Protein AF-A0A7V9QCE6-F1 (afdb_monomer)

Nearest PDB structures (foldseek):
  7z4b-assembly1_DW  TM=4.190E-01  e=3.889E+00  Escherichia phage vB_EcoP_SU10

Sequence (186 aa):
MHALEVSAIASASQDHLLFLLPVGPLTVEVRPGGEKPVAARLDITDLTVLAATAFDNEMRLDWPSSFHAGAPVRLHPRRGLAMGNEADGFAFLGTVFIMEHFSPADRRRLVSHESIHVLQWDAFRHLATHPTERVVVRQIPGIRQASAYLDVGLLAPASVFLVGSAIPYRRQPWEREAYLLTGASH

Foldseek 3Di:
DQDQPQLWDWDDDPQWTWTWGAQFQKTWTATPPDPPRIAIAGAPQRVVVVVVQVPDPQKDWPVVLSRNLSATEIEHADQDDDVNDGDQWAADRRYIYHYPPDDPVVRSLSSQLRSLVSSVLVVCCVVPPQVVQLVVQCPDPPCVVVSSHYTHSPVSVVVCVVVVVVAPPVRDVSSVVSCVVSVNDD

Mean predicted aligned error: 7.43 Å

Structure (mmCIF, N/CA/C/O backbone):
data_AF-A0A7V9QCE6-F1
#
_entry.id   AF-A0A7V9QCE6-F1
#
loop_
_atom_site.group_PDB
_atom_site.id
_atom_site.type_symbol
_atom_site.label_atom_id
_atom_site.label_alt_id
_atom_site.label_comp_id
_atom_site.label_asym_id
_atom_site.label_entity_id
_atom_site.label_seq_id
_atom_site.pdbx_PDB_ins_code
_atom_site.Cartn_x
_atom_site.Cartn_y
_atom_site.Cartn_z
_atom_site.occupancy
_atom_site.B_iso_or_equiv
_atom_site.auth_seq_id
_atom_site.auth_comp_id
_atom_site.auth_asym_id
_atom_site.auth_atom_id
_atom_site.pdbx_PDB_model_num
ATOM 1 N N . MET A 1 1 ? 1.148 16.928 -17.908 1.00 27.75 1 MET A N 1
ATOM 2 C CA . MET A 1 1 ? 0.003 16.822 -16.981 1.00 27.75 1 MET A CA 1
ATOM 3 C C . MET A 1 1 ? 0.227 15.529 -16.214 1.00 27.75 1 MET A C 1
ATOM 5 O O . MET A 1 1 ? 0.102 14.472 -16.811 1.00 27.75 1 MET A O 1
ATOM 9 N N . HIS A 1 2 ? 0.756 15.599 -14.991 1.00 27.27 2 HIS A N 1
ATOM 10 C CA . HIS A 1 2 ? 1.097 14.404 -14.214 1.00 27.27 2 HIS A CA 1
ATOM 11 C C . HIS A 1 2 ? -0.147 14.001 -13.424 1.00 27.27 2 HIS A C 1
ATOM 13 O O . HIS A 1 2 ? -0.524 14.704 -12.490 1.00 27.27 2 HIS A O 1
ATOM 19 N N . ALA A 1 3 ? -0.825 12.934 -13.848 1.00 31.22 3 ALA A N 1
ATOM 20 C CA . ALA A 1 3 ? -1.836 12.305 -13.016 1.00 31.22 3 ALA A CA 1
ATOM 21 C C . ALA A 1 3 ? -1.105 11.674 -11.823 1.00 31.22 3 ALA A C 1
ATOM 23 O O . ALA A 1 3 ? -0.206 10.853 -12.005 1.00 31.22 3 ALA A O 1
ATOM 24 N N . LEU A 1 4 ? -1.432 12.123 -10.612 1.00 37.34 4 LEU A N 1
ATOM 25 C CA . LEU A 1 4 ? -1.199 11.317 -9.422 1.00 37.34 4 LEU A CA 1
ATOM 26 C C . LEU A 1 4 ? -2.124 10.108 -9.563 1.00 37.34 4 LEU A C 1
ATOM 28 O O . LEU A 1 4 ? -3.345 10.276 -9.541 1.00 37.34 4 LEU A O 1
ATOM 32 N N . GLU A 1 5 ? -1.560 8.919 -9.759 1.00 44.22 5 GLU A N 1
ATOM 33 C CA . GLU A 1 5 ? -2.322 7.672 -9.701 1.00 44.22 5 GLU A CA 1
ATOM 34 C C . GLU A 1 5 ? -2.607 7.403 -8.224 1.00 44.22 5 GLU A C 1
ATOM 36 O O . GLU A 1 5 ? -1.896 6.694 -7.521 1.00 44.22 5 GLU A O 1
ATOM 41 N N . VAL A 1 6 ? -3.625 8.090 -7.709 1.00 48.56 6 VAL A N 1
ATOM 42 C CA . VAL A 1 6 ? -4.145 7.809 -6.381 1.00 48.56 6 VAL A CA 1
ATOM 43 C C . VAL A 1 6 ? -4.956 6.529 -6.495 1.00 48.56 6 VAL A C 1
ATOM 45 O O . VAL A 1 6 ? -6.091 6.522 -6.970 1.00 48.56 6 VAL A O 1
ATOM 48 N N . SER A 1 7 ? -4.328 5.446 -6.070 1.00 53.22 7 SER A N 1
ATOM 49 C CA . SER A 1 7 ? -4.943 4.167 -5.761 1.00 53.22 7 SER A CA 1
ATOM 50 C C . SER A 1 7 ? -6.156 4.373 -4.852 1.00 53.22 7 SER A C 1
ATOM 52 O O . SER A 1 7 ? -6.004 4.747 -3.695 1.00 53.22 7 SER A O 1
ATOM 54 N N . ALA A 1 8 ? -7.365 4.189 -5.383 1.00 54.09 8 ALA A N 1
ATOM 55 C CA . ALA A 1 8 ? -8.608 4.342 -4.636 1.00 54.09 8 ALA A CA 1
ATOM 56 C C . ALA A 1 8 ? -9.398 3.035 -4.675 1.00 54.09 8 ALA A C 1
ATOM 58 O O . ALA A 1 8 ? -9.878 2.624 -5.731 1.00 54.09 8 ALA A O 1
ATOM 59 N N . ILE A 1 9 ? -9.567 2.393 -3.519 1.00 61.22 9 ILE A N 1
ATOM 60 C CA . ILE A 1 9 ? -10.481 1.254 -3.385 1.00 61.22 9 ILE A CA 1
ATOM 61 C C . ILE A 1 9 ? -11.815 1.797 -2.888 1.00 61.22 9 ILE A C 1
ATOM 63 O O . ILE A 1 9 ? -11.877 2.396 -1.812 1.00 61.22 9 ILE A O 1
ATOM 67 N N . ALA A 1 10 ? -12.867 1.591 -3.679 1.00 56.94 10 ALA A N 1
ATOM 68 C CA . ALA A 1 10 ? -14.233 1.904 -3.291 1.00 56.94 10 ALA A CA 1
ATOM 69 C C . ALA A 1 10 ? -14.916 0.648 -2.739 1.00 56.94 10 ALA A C 1
ATOM 71 O O . ALA A 1 10 ? -15.051 -0.353 -3.441 1.00 56.94 10 ALA A O 1
ATOM 72 N N . SER A 1 11 ? -15.376 0.711 -1.491 1.00 57.97 11 SER A N 1
ATOM 73 C CA . SER A 1 11 ? -16.295 -0.280 -0.924 1.00 57.97 11 SER A CA 1
ATOM 74 C C . SER A 1 11 ? -17.603 0.414 -0.571 1.00 57.97 11 SER A C 1
ATOM 76 O O . SER A 1 11 ? -17.600 1.456 0.088 1.00 57.97 11 SER A O 1
ATOM 78 N N . ALA A 1 12 ? -18.716 -0.149 -1.036 1.00 55.56 12 ALA A N 1
ATOM 79 C CA . ALA A 1 12 ? -20.052 0.283 -0.660 1.00 55.56 12 ALA A CA 1
ATOM 80 C C . ALA A 1 12 ? -20.625 -0.737 0.328 1.00 55.56 12 ALA A C 1
ATOM 82 O O . ALA A 1 12 ? -20.888 -1.883 -0.040 1.00 55.56 12 ALA A O 1
ATOM 83 N N . SER A 1 13 ? -20.821 -0.326 1.582 1.00 53.56 13 SER A N 1
ATOM 84 C CA . SER A 1 13 ? -21.820 -0.979 2.433 1.00 53.56 13 SER A CA 1
ATOM 85 C C . SER A 1 13 ? -23.176 -0.305 2.203 1.00 53.56 13 SER A C 1
ATOM 87 O O . SER A 1 13 ? -23.250 0.717 1.521 1.00 53.56 13 SER A O 1
ATOM 89 N N . GLN A 1 14 ? -24.258 -0.858 2.758 1.00 47.81 14 GLN A N 1
ATOM 90 C CA . GLN A 1 14 ? -25.606 -0.296 2.590 1.00 47.81 14 GLN A CA 1
ATOM 91 C C . GLN A 1 14 ? -25.726 1.177 3.039 1.00 47.81 14 GLN A C 1
ATOM 93 O O . GLN A 1 14 ? -26.611 1.867 2.543 1.00 47.81 14 GLN A O 1
ATOM 98 N N . ASP A 1 15 ? -24.802 1.673 3.875 1.00 50.22 15 ASP A N 1
ATOM 99 C CA . ASP A 1 15 ? -24.927 2.986 4.521 1.00 50.22 15 ASP A CA 1
ATOM 100 C C . ASP A 1 15 ? -23.770 3.961 4.237 1.00 50.22 15 ASP A C 1
ATOM 102 O O . ASP A 1 15 ? -23.918 5.162 4.469 1.00 50.22 15 ASP A O 1
ATOM 106 N N . HIS A 1 16 ? -22.619 3.497 3.727 1.00 56.62 16 HIS A N 1
ATOM 107 C CA . HIS A 1 16 ? -21.455 4.363 3.514 1.00 56.62 16 HIS A CA 1
ATOM 108 C C . HIS A 1 16 ? -20.623 3.970 2.294 1.00 56.62 16 HIS A C 1
ATOM 110 O O . HIS A 1 16 ? -20.368 2.794 2.030 1.00 56.62 16 HIS A O 1
ATOM 116 N N . LEU A 1 17 ? -20.128 4.997 1.606 1.00 65.81 17 LEU A N 1
ATOM 117 C CA . LEU A 1 17 ? -19.081 4.876 0.605 1.00 65.81 17 LEU A CA 1
ATOM 118 C C . LEU A 1 17 ? -17.726 5.063 1.295 1.00 65.81 17 LEU A C 1
ATOM 120 O O . LEU A 1 17 ? -17.529 6.046 2.009 1.00 65.81 17 LEU A O 1
ATOM 124 N N . LEU A 1 18 ? -16.807 4.121 1.098 1.00 65.81 18 LEU A N 1
ATOM 125 C CA . LEU A 1 18 ? -15.455 4.180 1.640 1.00 65.81 18 LEU A CA 1
ATOM 126 C C . LEU A 1 18 ? -14.444 4.335 0.511 1.00 65.81 18 LEU A C 1
ATOM 128 O O . LEU A 1 18 ? -14.390 3.473 -0.361 1.00 65.81 18 LEU A O 1
ATOM 132 N N . PHE A 1 19 ? -13.628 5.388 0.568 1.00 73.19 19 PHE A N 1
ATOM 133 C CA . PHE A 1 19 ? -12.415 5.498 -0.243 1.00 73.19 19 PHE A CA 1
ATOM 134 C C . PHE A 1 19 ? -11.188 5.199 0.610 1.00 73.19 19 PHE A C 1
ATOM 136 O O . PHE A 1 19 ? -11.019 5.808 1.669 1.00 73.19 19 PHE A O 1
ATOM 143 N N . LEU A 1 20 ? -10.341 4.292 0.127 1.00 69.19 20 LEU A N 1
ATOM 144 C CA . LEU A 1 20 ? -9.027 4.010 0.701 1.00 69.19 20 LEU A CA 1
ATOM 145 C C . LEU A 1 20 ? -7.951 4.645 -0.161 1.00 69.19 20 LEU A C 1
ATOM 147 O O . LEU A 1 20 ? -7.885 4.338 -1.346 1.00 69.19 20 LEU A O 1
ATOM 151 N N . LEU A 1 21 ? -7.122 5.491 0.444 1.00 72.44 21 LEU A N 1
ATOM 152 C CA . LEU A 1 21 ? -5.951 6.081 -0.199 1.00 72.44 21 LEU A CA 1
ATOM 153 C C . LEU A 1 21 ? -4.711 5.568 0.542 1.00 72.44 21 LEU A C 1
ATOM 155 O O . LEU A 1 21 ? -4.362 6.135 1.587 1.00 72.44 21 LEU A O 1
ATOM 159 N N . PRO A 1 22 ? -4.095 4.466 0.083 1.00 65.44 22 PRO A N 1
ATOM 160 C CA . PRO A 1 22 ? -2.824 4.029 0.619 1.00 65.44 22 PRO A CA 1
ATOM 161 C C . PRO A 1 22 ? -1.728 4.991 0.155 1.00 65.44 22 PRO A C 1
ATOM 163 O O . PRO A 1 22 ? -1.657 5.385 -1.008 1.00 65.44 22 PRO A O 1
ATOM 166 N N . VAL A 1 23 ? -0.895 5.405 1.103 1.00 73.19 23 VAL A N 1
ATOM 167 C CA . VAL A 1 23 ? 0.316 6.194 0.884 1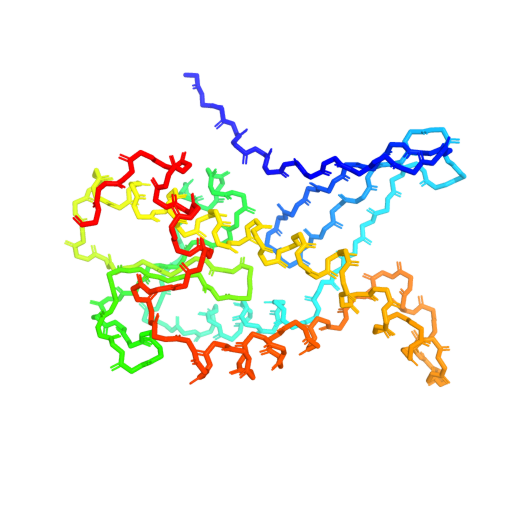.00 73.19 23 VAL A CA 1
ATOM 168 C C . VAL A 1 23 ? 1.424 5.497 1.666 1.00 73.19 23 VAL A C 1
ATOM 170 O O . VAL A 1 23 ? 1.775 5.885 2.785 1.00 73.19 23 VAL A O 1
ATOM 173 N N . GLY A 1 24 ? 1.912 4.387 1.109 1.00 79.25 24 GLY A N 1
ATOM 174 C CA . GLY A 1 24 ? 2.759 3.444 1.841 1.00 79.25 24 GLY A CA 1
ATOM 175 C C . GLY A 1 24 ? 2.052 2.913 3.096 1.00 79.25 24 GLY A C 1
ATOM 176 O O . GLY A 1 24 ? 0.926 2.440 2.986 1.00 79.25 24 GLY A O 1
ATOM 177 N N . PRO A 1 25 ? 2.645 3.026 4.302 1.00 86.19 25 PRO A N 1
ATOM 178 C CA . PRO A 1 25 ? 2.060 2.452 5.515 1.00 86.19 25 PRO A CA 1
ATOM 179 C C . PRO A 1 25 ? 0.824 3.209 6.024 1.00 86.19 25 PRO A C 1
ATOM 181 O O . PRO A 1 25 ? 0.197 2.779 6.990 1.00 86.19 25 PRO A O 1
ATOM 184 N N . LEU A 1 26 ? 0.491 4.367 5.448 1.00 88.19 26 LEU A N 1
ATOM 185 C CA . LEU A 1 26 ? -0.659 5.167 5.855 1.00 88.19 26 LEU A CA 1
ATOM 186 C C . LEU A 1 26 ? -1.850 4.871 4.945 1.00 88.19 26 LEU A C 1
ATOM 188 O O . LEU A 1 26 ? -1.776 5.088 3.743 1.00 88.19 26 LEU A O 1
ATOM 192 N N . THR A 1 27 ? -2.977 4.474 5.524 1.00 86.81 27 THR A N 1
ATOM 193 C CA . THR A 1 27 ? -4.265 4.417 4.827 1.00 86.81 27 THR A CA 1
ATOM 194 C C . THR A 1 27 ? -5.148 5.563 5.291 1.00 86.81 27 THR A C 1
ATOM 196 O O . THR A 1 27 ? -5.408 5.715 6.489 1.00 86.81 27 THR A O 1
ATOM 199 N N . VAL A 1 28 ? -5.648 6.353 4.345 1.00 86.50 28 VAL A N 1
ATOM 200 C CA . VAL A 1 28 ? -6.710 7.329 4.608 1.00 86.50 28 VAL A CA 1
ATOM 201 C C . VAL A 1 28 ? -8.047 6.729 4.197 1.00 86.50 28 VAL A C 1
ATOM 203 O O . VAL A 1 28 ? -8.240 6.354 3.046 1.00 86.50 28 VAL A O 1
ATOM 206 N N . GLU A 1 29 ? -8.964 6.653 5.154 1.00 85.50 29 GLU A N 1
ATOM 207 C CA . GLU A 1 29 ? -10.341 6.212 4.989 1.00 85.50 29 GLU A CA 1
ATOM 208 C C . GLU A 1 29 ? -11.257 7.442 4.918 1.00 85.50 29 GLU A C 1
ATOM 210 O O . GLU A 1 29 ? -11.391 8.182 5.897 1.00 85.50 29 GLU A O 1
ATOM 215 N N . VAL A 1 30 ? -11.918 7.656 3.781 1.00 84.50 30 VAL A N 1
ATOM 216 C CA . VAL A 1 30 ? -12.921 8.722 3.619 1.00 84.50 30 VAL A CA 1
ATOM 217 C C . VAL A 1 30 ? -14.313 8.106 3.601 1.00 84.50 30 VAL A C 1
ATOM 219 O O . VAL A 1 30 ? -14.594 7.250 2.767 1.00 84.50 30 VAL A O 1
ATOM 222 N N . ARG A 1 31 ? -15.179 8.552 4.518 1.00 84.25 31 ARG A N 1
ATOM 223 C CA . ARG A 1 31 ? -16.550 8.063 4.735 1.00 84.25 31 ARG A CA 1
ATOM 224 C C . ARG A 1 31 ? -17.545 9.229 4.681 1.00 84.25 31 ARG A C 1
ATOM 226 O O . ARG A 1 31 ? -17.919 9.762 5.731 1.00 84.25 31 ARG A O 1
ATOM 233 N N . PRO A 1 32 ? -17.963 9.678 3.486 1.00 78.62 32 PRO A N 1
ATOM 234 C CA . PRO A 1 32 ? -18.882 10.803 3.359 1.00 78.62 32 PRO A CA 1
ATOM 235 C C . PRO A 1 32 ? -20.174 10.561 4.159 1.00 78.62 32 PRO A C 1
ATOM 237 O O . PRO A 1 32 ? -20.787 9.503 4.046 1.00 78.62 32 PRO A O 1
ATOM 240 N N . GLY A 1 33 ? -20.570 11.530 4.990 1.00 79.38 33 GLY A N 1
ATOM 241 C CA . GLY A 1 33 ? -21.794 11.459 5.802 1.00 79.38 33 GLY A CA 1
ATOM 242 C C . GLY A 1 33 ? -21.701 10.654 7.108 1.00 79.38 33 GLY A C 1
ATOM 243 O O . GLY A 1 33 ? -22.691 10.582 7.829 1.00 79.38 33 GLY A O 1
ATOM 244 N N . GLY A 1 34 ? -20.546 10.068 7.444 1.00 76.00 34 GLY A N 1
ATOM 245 C CA . GLY A 1 34 ? -20.334 9.401 8.735 1.00 76.00 34 GLY A CA 1
ATOM 246 C C . GLY A 1 34 ? -19.950 10.366 9.868 1.00 76.00 34 GLY A C 1
ATOM 247 O O . GLY A 1 34 ? -19.446 11.458 9.619 1.00 76.00 34 GLY A O 1
ATOM 248 N N . GLU A 1 35 ? -20.100 9.934 11.128 1.00 79.69 35 GLU A N 1
ATOM 249 C CA . GLU A 1 35 ? -19.686 10.712 12.318 1.00 79.69 35 GLU A CA 1
ATOM 250 C C . GLU A 1 35 ? -18.193 11.087 12.306 1.00 79.69 35 GLU A C 1
ATOM 252 O O . GLU A 1 35 ? -17.788 12.122 12.834 1.00 79.69 35 GLU A O 1
ATOM 257 N N . LYS A 1 36 ? -17.363 10.235 11.692 1.00 80.62 36 LYS A N 1
ATOM 258 C CA . LYS A 1 36 ? -15.945 10.487 11.412 1.00 80.62 36 LYS A CA 1
ATOM 259 C C . LYS A 1 36 ? -15.732 10.416 9.901 1.00 80.62 36 LYS A C 1
ATOM 261 O O . LYS A 1 36 ? -15.489 9.324 9.386 1.00 80.62 36 LYS A O 1
ATOM 266 N N . PRO A 1 37 ? -15.850 11.549 9.188 1.00 83.62 37 PRO A N 1
ATOM 267 C CA . PRO A 1 37 ? -15.846 11.557 7.729 1.00 83.62 37 PRO A CA 1
ATOM 268 C C . PRO A 1 37 ? -14.473 11.247 7.131 1.00 83.62 37 PRO A C 1
ATOM 270 O O . PRO A 1 37 ? -14.387 10.813 5.987 1.00 83.62 37 PRO A O 1
ATOM 273 N N . VAL A 1 38 ? -13.404 11.451 7.902 1.00 87.25 38 VAL A N 1
ATOM 274 C CA . VAL A 1 38 ? -12.039 11.092 7.528 1.00 87.25 38 VAL A CA 1
ATOM 275 C C . VAL A 1 38 ? -11.371 10.429 8.724 1.00 87.25 38 VAL A C 1
ATOM 277 O O . VAL A 1 38 ? -11.418 10.951 9.841 1.00 87.25 38 VAL A O 1
ATOM 280 N N . ALA A 1 39 ? -10.743 9.284 8.491 1.00 87.81 39 ALA A N 1
ATOM 281 C CA . ALA A 1 39 ? -9.880 8.615 9.448 1.00 87.81 39 ALA A CA 1
ATOM 282 C C . ALA A 1 39 ? -8.567 8.244 8.762 1.00 87.81 39 ALA A C 1
ATOM 284 O O . ALA A 1 39 ? -8.546 7.917 7.582 1.00 87.81 39 ALA A O 1
ATOM 285 N N . ALA A 1 40 ? -7.468 8.290 9.505 1.00 89.94 40 ALA A N 1
ATOM 286 C CA . ALA A 1 40 ? -6.172 7.842 9.024 1.00 89.94 40 ALA A CA 1
ATOM 287 C C . ALA A 1 40 ? -5.668 6.730 9.938 1.00 89.94 40 ALA A C 1
ATOM 289 O O . ALA A 1 40 ? -5.837 6.802 11.162 1.00 89.94 40 ALA A O 1
ATOM 290 N N . ARG A 1 41 ? -5.092 5.692 9.338 1.00 91.81 41 ARG A N 1
ATOM 291 C CA . ARG A 1 41 ? -4.586 4.521 10.047 1.00 91.81 41 ARG A CA 1
ATOM 292 C C . ARG A 1 41 ? -3.210 4.150 9.528 1.00 91.81 41 ARG A C 1
ATOM 294 O O . ARG A 1 41 ? -2.961 4.225 8.331 1.00 91.81 41 ARG A O 1
ATOM 301 N N . LEU A 1 42 ? -2.331 3.783 10.447 1.00 92.69 42 LEU A N 1
ATOM 302 C CA . LEU A 1 42 ? -0.954 3.409 10.171 1.00 92.69 42 LEU A CA 1
ATOM 303 C C . LEU A 1 42 ? -0.806 1.896 10.322 1.00 92.69 42 LEU A C 1
ATOM 305 O O . LEU A 1 42 ? -1.068 1.367 11.404 1.00 92.69 42 LEU A O 1
ATOM 309 N N . ASP A 1 43 ? -0.386 1.217 9.260 1.00 93.50 43 ASP A N 1
ATOM 310 C CA . ASP A 1 43 ? -0.038 -0.201 9.291 1.00 93.50 43 ASP A CA 1
ATOM 311 C C . ASP A 1 43 ? 1.386 -0.35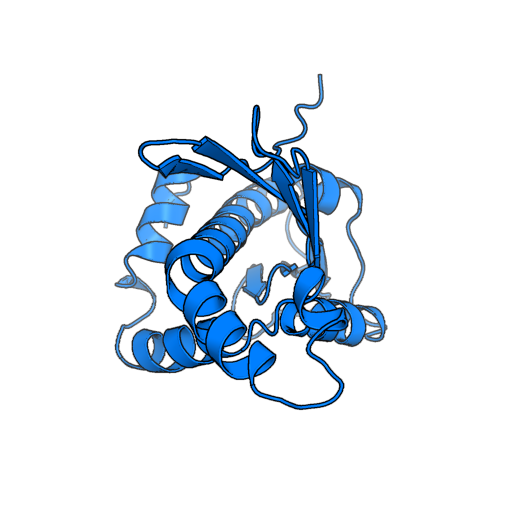9 9.841 1.00 93.50 43 ASP A C 1
ATOM 313 O O . ASP A 1 43 ? 2.373 0.107 9.264 1.00 93.50 43 ASP A O 1
ATOM 317 N N . ILE A 1 44 ? 1.487 -0.979 11.015 1.00 94.12 44 ILE A N 1
ATOM 318 C CA . ILE A 1 44 ? 2.749 -1.138 11.739 1.00 94.12 44 ILE A CA 1
ATOM 319 C C . ILE A 1 44 ? 3.697 -2.089 11.006 1.00 94.12 44 ILE A C 1
ATOM 321 O O . ILE A 1 44 ? 4.913 -1.885 11.050 1.00 94.12 44 ILE A O 1
ATOM 325 N N . THR A 1 45 ? 3.175 -3.106 10.323 1.00 92.88 45 THR A N 1
ATOM 326 C CA . THR A 1 45 ? 4.002 -4.062 9.581 1.00 92.88 45 THR A CA 1
ATOM 327 C C . THR A 1 45 ? 4.672 -3.378 8.392 1.00 92.88 45 THR A C 1
ATOM 329 O O . THR A 1 45 ? 5.889 -3.491 8.234 1.00 92.88 45 THR A O 1
ATOM 332 N N . ASP A 1 46 ? 3.925 -2.585 7.625 1.00 91.25 46 ASP A N 1
ATOM 333 C CA . ASP A 1 46 ? 4.489 -1.821 6.504 1.00 91.25 46 ASP A CA 1
ATOM 334 C C . ASP A 1 46 ? 5.455 -0.746 6.974 1.00 91.25 46 ASP A C 1
ATOM 336 O O . ASP A 1 46 ? 6.535 -0.591 6.406 1.00 91.25 46 ASP A O 1
ATOM 340 N N . LEU A 1 47 ? 5.107 -0.031 8.049 1.00 92.31 47 LEU A N 1
ATOM 341 C CA . LEU A 1 47 ? 6.001 0.961 8.633 1.00 92.31 47 LEU A CA 1
ATOM 342 C C . LEU A 1 47 ? 7.331 0.323 9.037 1.00 92.31 47 LEU A C 1
ATOM 344 O O . LEU A 1 47 ? 8.386 0.915 8.822 1.00 92.31 47 LEU A O 1
ATOM 348 N N . THR A 1 48 ? 7.284 -0.882 9.606 1.00 91.88 48 THR A N 1
ATOM 349 C CA . THR A 1 48 ? 8.481 -1.617 10.022 1.00 91.88 48 THR A CA 1
ATOM 350 C C . THR A 1 48 ? 9.350 -1.982 8.823 1.00 91.88 48 THR A C 1
ATOM 352 O O . THR A 1 48 ? 10.562 -1.782 8.880 1.00 91.88 48 THR A O 1
ATOM 355 N N . VAL A 1 49 ? 8.763 -2.456 7.720 1.00 88.38 49 VAL A N 1
ATOM 356 C CA . VAL A 1 49 ? 9.511 -2.753 6.485 1.00 88.38 49 VAL A CA 1
ATOM 357 C C . VAL A 1 49 ? 10.083 -1.493 5.854 1.00 88.38 49 VAL A C 1
ATOM 359 O O . VAL A 1 49 ? 11.261 -1.459 5.492 1.00 88.38 49 VAL A O 1
ATOM 362 N N . LEU A 1 50 ? 9.280 -0.437 5.749 1.00 89.00 50 LEU A N 1
ATOM 363 C CA . LEU A 1 50 ? 9.730 0.834 5.203 1.00 89.00 50 LEU A CA 1
ATOM 364 C C . LEU A 1 50 ? 10.887 1.401 6.032 1.00 89.00 50 LEU A C 1
ATOM 366 O O . LEU A 1 50 ? 11.898 1.814 5.472 1.00 89.00 50 LEU A O 1
ATOM 370 N N . ALA A 1 51 ? 10.776 1.371 7.361 1.00 90.56 51 ALA A N 1
ATOM 371 C CA . ALA A 1 51 ? 11.842 1.801 8.255 1.00 90.56 51 ALA A CA 1
ATOM 372 C C . ALA A 1 51 ? 13.093 0.929 8.091 1.00 90.56 51 ALA A C 1
ATOM 374 O O . ALA A 1 51 ? 14.178 1.465 7.890 1.00 90.56 51 ALA A O 1
ATOM 375 N N . ALA A 1 52 ? 12.954 -0.401 8.114 1.00 88.81 52 ALA A N 1
ATOM 376 C CA . ALA A 1 52 ? 14.077 -1.326 7.963 1.00 88.81 52 ALA A CA 1
ATOM 377 C C . ALA A 1 52 ? 14.838 -1.089 6.653 1.00 88.81 52 ALA A C 1
ATOM 379 O O . ALA A 1 52 ? 16.065 -1.026 6.647 1.00 88.81 52 ALA A O 1
ATOM 380 N N . THR A 1 53 ? 14.112 -0.886 5.555 1.00 86.69 53 THR A N 1
ATOM 381 C CA . THR A 1 53 ? 14.720 -0.629 4.247 1.00 86.69 53 THR A CA 1
ATOM 382 C C . THR A 1 53 ? 15.276 0.781 4.133 1.00 86.69 53 THR A C 1
ATOM 384 O O . THR A 1 53 ? 16.242 0.969 3.404 1.00 86.69 53 THR A O 1
ATOM 387 N N . ALA A 1 54 ? 14.739 1.770 4.852 1.00 86.75 54 ALA A N 1
ATOM 388 C CA . ALA A 1 54 ? 15.294 3.123 4.903 1.00 86.75 54 ALA A CA 1
ATOM 389 C C . ALA A 1 54 ? 16.673 3.182 5.583 1.00 86.75 54 ALA A C 1
ATOM 391 O O . ALA A 1 54 ? 17.460 4.071 5.263 1.00 86.75 54 ALA A O 1
ATOM 392 N N . PHE A 1 55 ? 16.974 2.241 6.485 1.00 87.69 55 PHE A N 1
ATOM 393 C CA . PHE A 1 55 ? 18.295 2.103 7.110 1.00 87.69 55 PHE A CA 1
ATOM 394 C C . PHE A 1 55 ? 19.294 1.286 6.275 1.00 87.69 55 PHE A C 1
ATOM 396 O O . PHE A 1 55 ? 20.468 1.211 6.638 1.00 87.69 55 PHE A O 1
ATOM 403 N N . ASP A 1 56 ? 18.861 0.692 5.162 1.00 85.06 56 ASP A N 1
ATOM 404 C CA . ASP A 1 56 ? 19.760 0.040 4.216 1.00 85.06 56 ASP A CA 1
ATOM 405 C C . ASP A 1 56 ? 20.439 1.091 3.322 1.00 85.06 56 ASP A C 1
ATOM 407 O O . ASP A 1 56 ? 19.791 1.758 2.509 1.00 85.06 56 ASP A O 1
ATOM 411 N N . ASN A 1 57 ? 21.759 1.229 3.480 1.00 82.12 57 ASN A N 1
ATOM 412 C CA . ASN A 1 57 ? 22.581 2.195 2.748 1.00 82.12 57 ASN A CA 1
ATOM 413 C C . ASN A 1 57 ? 22.736 1.859 1.257 1.00 82.12 57 ASN A C 1
ATOM 415 O O . ASN A 1 57 ? 23.129 2.730 0.481 1.00 82.12 57 ASN A O 1
ATOM 419 N N . GLU A 1 58 ? 22.467 0.616 0.850 1.00 85.50 58 GLU A N 1
ATOM 420 C CA . GLU A 1 58 ? 22.514 0.218 -0.557 1.00 85.50 58 GLU A CA 1
ATOM 421 C C . GLU A 1 58 ? 21.220 0.596 -1.290 1.00 85.50 58 GLU A C 1
ATOM 423 O O . GLU A 1 58 ? 21.242 0.839 -2.497 1.00 85.50 58 GLU A O 1
ATOM 428 N N . MET A 1 59 ? 20.097 0.706 -0.576 1.00 86.75 59 MET A N 1
ATOM 429 C CA . MET A 1 59 ? 18.802 1.019 -1.171 1.00 86.75 59 MET A CA 1
ATOM 430 C C . MET A 1 59 ? 18.540 2.529 -1.242 1.00 86.75 59 MET A C 1
ATOM 432 O O . MET A 1 59 ? 18.718 3.282 -0.279 1.00 86.75 59 MET A O 1
ATOM 436 N N . ARG A 1 60 ? 18.008 2.991 -2.376 1.00 90.25 60 ARG A N 1
ATOM 437 C CA . ARG A 1 60 ? 17.683 4.412 -2.603 1.00 90.25 60 ARG A CA 1
ATOM 438 C C . ARG A 1 60 ? 16.190 4.610 -2.801 1.00 90.25 60 ARG A C 1
ATOM 440 O O . ARG A 1 60 ? 15.538 3.795 -3.432 1.00 90.25 60 ARG A O 1
ATOM 447 N N . LEU A 1 61 ? 15.631 5.696 -2.268 1.00 90.62 61 LEU A N 1
ATOM 448 C CA . LEU A 1 61 ? 14.216 6.017 -2.461 1.00 90.62 61 LEU A CA 1
ATOM 449 C C . LEU A 1 61 ? 14.072 6.790 -3.773 1.00 90.62 61 LEU A C 1
ATOM 451 O O . LEU A 1 61 ? 14.662 7.860 -3.927 1.00 90.62 61 LEU A O 1
ATOM 455 N N . ASP A 1 62 ? 13.301 6.250 -4.710 1.00 90.56 62 ASP A N 1
ATOM 456 C CA . ASP A 1 62 ? 12.934 6.928 -5.950 1.00 90.56 62 ASP A CA 1
ATOM 457 C C . ASP A 1 62 ? 11.660 7.733 -5.701 1.00 90.56 62 ASP A C 1
ATOM 459 O O . ASP A 1 62 ? 10.544 7.233 -5.847 1.00 90.56 62 ASP A O 1
ATOM 463 N N . TRP A 1 63 ? 11.829 8.980 -5.259 1.00 89.19 63 TRP A N 1
ATOM 464 C CA . TRP A 1 63 ? 10.710 9.868 -4.944 1.00 89.19 63 TRP A CA 1
ATOM 465 C C . TRP A 1 63 ? 9.732 10.043 -6.114 1.00 89.19 63 TRP A C 1
ATOM 467 O O . TRP A 1 63 ? 8.542 9.831 -5.885 1.00 89.19 63 TRP A O 1
ATOM 477 N N . PRO A 1 64 ? 10.170 10.378 -7.349 1.00 89.81 64 PRO A N 1
ATOM 478 C CA . PRO A 1 64 ? 9.258 10.484 -8.486 1.00 89.81 64 PRO A CA 1
ATOM 479 C C . PRO A 1 64 ? 8.418 9.226 -8.699 1.00 89.81 64 PRO A C 1
ATOM 481 O O . PRO A 1 64 ? 7.193 9.319 -8.782 1.00 89.81 64 PRO A O 1
ATOM 484 N N . SER A 1 65 ? 9.057 8.054 -8.737 1.00 88.56 65 SER A N 1
ATOM 485 C CA . SER A 1 65 ? 8.340 6.789 -8.912 1.00 88.56 65 SER A CA 1
ATOM 486 C C . SER A 1 65 ? 7.415 6.505 -7.728 1.00 88.56 65 SER A C 1
ATOM 488 O O . SER A 1 65 ? 6.316 6.007 -7.936 1.00 88.56 65 SER A O 1
ATOM 490 N N . SER A 1 66 ? 7.805 6.890 -6.509 1.00 89.31 66 SER A N 1
ATOM 491 C CA . SER A 1 66 ? 6.984 6.695 -5.309 1.00 89.31 66 SER A CA 1
ATOM 492 C C . SER A 1 66 ? 5.686 7.503 -5.345 1.00 89.31 66 SER A C 1
ATOM 494 O O . SER A 1 66 ? 4.615 6.991 -5.029 1.00 89.31 66 SER A O 1
ATOM 496 N N . PHE A 1 67 ? 5.766 8.768 -5.768 1.00 85.25 67 PHE A N 1
ATOM 497 C CA . PHE A 1 67 ? 4.583 9.616 -5.928 1.00 85.25 67 PHE A CA 1
ATOM 498 C C . PHE A 1 67 ? 3.647 9.097 -7.017 1.00 85.25 67 PHE A C 1
ATOM 500 O O . PHE A 1 67 ? 2.432 9.182 -6.861 1.00 85.25 67 PHE A O 1
ATOM 507 N N . HIS A 1 68 ? 4.204 8.566 -8.106 1.00 83.06 68 HIS A N 1
ATOM 508 C CA . HIS A 1 68 ? 3.409 7.975 -9.175 1.00 83.06 68 HIS A CA 1
ATOM 509 C C . HIS A 1 68 ? 2.769 6.652 -8.762 1.00 83.06 68 HIS A C 1
ATOM 511 O O . HIS A 1 68 ? 1.608 6.446 -9.066 1.00 83.06 68 HIS A O 1
ATOM 517 N N . ALA A 1 69 ? 3.487 5.793 -8.041 1.00 83.88 69 ALA A N 1
ATOM 518 C CA . ALA A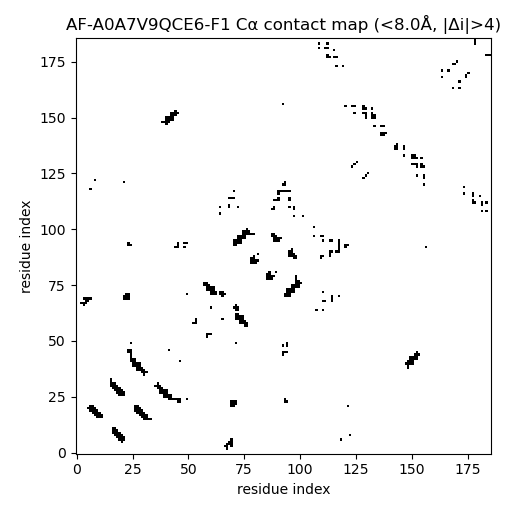 1 69 ? 2.979 4.492 -7.615 1.00 83.88 69 ALA A CA 1
ATOM 519 C C . ALA A 1 69 ? 1.971 4.566 -6.455 1.00 83.88 69 ALA A C 1
ATOM 521 O O . ALA A 1 69 ? 1.328 3.565 -6.150 1.00 83.88 69 ALA A O 1
ATOM 522 N N . GLY A 1 70 ? 1.890 5.702 -5.750 1.00 83.06 70 GLY A N 1
ATOM 523 C CA . GLY A 1 70 ? 1.147 5.798 -4.487 1.00 83.06 70 GLY A CA 1
ATOM 524 C C . GLY A 1 70 ? 1.779 4.987 -3.346 1.00 83.06 70 GLY A C 1
ATOM 525 O O . GLY A 1 70 ? 1.160 4.775 -2.308 1.00 83.06 70 GLY A O 1
ATOM 526 N N . ALA A 1 71 ? 3.023 4.538 -3.514 1.00 88.56 71 ALA A N 1
ATOM 527 C CA . ALA A 1 71 ? 3.730 3.663 -2.587 1.00 88.56 71 ALA A CA 1
ATOM 528 C C . ALA A 1 71 ? 5.234 3.973 -2.610 1.00 88.56 71 ALA A C 1
ATOM 530 O O . ALA A 1 71 ? 5.746 4.391 -3.646 1.00 88.56 71 ALA A O 1
ATOM 531 N N . PRO A 1 72 ? 5.983 3.772 -1.512 1.00 90.94 72 PRO A N 1
ATOM 532 C CA . PRO A 1 72 ? 7.435 3.897 -1.525 1.00 90.94 72 PRO A CA 1
ATOM 533 C C . PRO A 1 72 ? 8.065 2.972 -2.575 1.00 90.94 72 PRO A C 1
ATOM 535 O O . PRO A 1 72 ? 7.843 1.765 -2.557 1.00 90.94 72 PRO A O 1
ATOM 538 N N . VAL A 1 73 ? 8.878 3.538 -3.469 1.00 91.44 73 VAL A N 1
ATOM 539 C CA . VAL A 1 73 ? 9.652 2.804 -4.480 1.00 91.44 73 VAL A CA 1
ATOM 540 C C . VAL A 1 73 ? 11.129 2.848 -4.103 1.00 91.44 73 VAL A C 1
ATOM 542 O O . VAL A 1 73 ? 11.761 3.907 -4.115 1.00 91.44 73 VAL A O 1
ATOM 545 N N . ARG A 1 74 ? 11.702 1.692 -3.774 1.00 91.38 74 ARG A N 1
ATOM 546 C CA . ARG A 1 74 ? 13.113 1.522 -3.420 1.00 91.38 74 ARG A CA 1
ATOM 547 C C . ARG A 1 74 ? 13.880 0.936 -4.604 1.00 91.38 74 ARG A C 1
ATOM 549 O O . ARG A 1 74 ? 13.523 -0.110 -5.135 1.00 91.38 74 ARG A O 1
ATOM 556 N N . LEU A 1 75 ? 14.954 1.608 -5.002 1.00 89.38 75 LEU A N 1
ATOM 557 C CA . LEU A 1 75 ? 15.911 1.115 -5.983 1.00 89.38 75 LEU A CA 1
ATOM 558 C C . LEU A 1 75 ? 16.964 0.273 -5.277 1.00 89.38 75 LEU A C 1
ATOM 560 O O . LEU A 1 75 ? 17.574 0.733 -4.309 1.00 89.38 75 LEU A O 1
ATOM 564 N N . HIS A 1 76 ? 17.177 -0.933 -5.786 1.00 84.56 76 HIS A N 1
ATOM 565 C CA . HIS A 1 76 ? 18.161 -1.874 -5.280 1.00 84.56 76 HIS A CA 1
ATOM 566 C C . HIS A 1 76 ? 19.306 -2.049 -6.296 1.00 84.56 76 HIS A C 1
ATOM 568 O O . HIS A 1 76 ? 19.042 -2.271 -7.483 1.00 84.56 76 HIS A O 1
ATOM 574 N N . PRO A 1 77 ? 20.582 -1.971 -5.881 1.00 75.81 77 PRO A N 1
ATOM 575 C CA . PRO A 1 77 ? 21.713 -1.957 -6.813 1.00 75.81 77 PRO A CA 1
ATOM 576 C C . PRO A 1 77 ? 22.036 -3.335 -7.411 1.00 75.81 77 PRO A C 1
ATOM 578 O O . PRO A 1 77 ? 22.683 -3.429 -8.452 1.00 75.81 77 PRO A O 1
ATOM 581 N N . ARG A 1 78 ? 21.599 -4.422 -6.768 1.00 68.88 78 ARG A N 1
ATOM 582 C CA . ARG A 1 78 ? 21.851 -5.817 -7.185 1.00 68.88 78 ARG A CA 1
ATOM 583 C C . ARG A 1 78 ? 20.546 -6.546 -7.457 1.00 68.88 78 ARG A C 1
ATOM 585 O O . ARG A 1 78 ? 19.556 -6.191 -6.841 1.00 68.88 78 ARG A O 1
ATOM 592 N N . ARG A 1 79 ? 20.548 -7.597 -8.288 1.00 59.72 79 ARG A N 1
ATOM 593 C CA . ARG A 1 79 ? 19.386 -8.500 -8.399 1.00 59.72 79 ARG A CA 1
ATOM 594 C C . ARG A 1 79 ? 19.004 -9.028 -7.014 1.00 59.72 79 ARG A C 1
ATOM 596 O O . ARG A 1 79 ? 19.857 -9.543 -6.293 1.00 59.72 79 ARG A O 1
ATOM 603 N N . GLY A 1 80 ? 17.740 -8.852 -6.652 1.00 56.22 80 GLY A N 1
ATOM 604 C CA . GLY A 1 80 ? 17.147 -9.409 -5.444 1.00 56.22 80 GLY A CA 1
ATOM 605 C C . GLY A 1 80 ? 16.530 -10.779 -5.713 1.00 56.22 80 GLY A C 1
ATOM 606 O O . GLY A 1 80 ? 16.234 -11.133 -6.855 1.00 56.22 80 GLY A O 1
ATOM 607 N N . LEU A 1 81 ? 16.324 -11.542 -4.642 1.00 51.19 81 LEU A N 1
ATOM 608 C CA . LEU A 1 81 ? 15.529 -12.765 -4.676 1.00 51.19 81 LEU A CA 1
ATOM 609 C C . LEU A 1 81 ? 14.119 -12.443 -4.177 1.00 51.19 81 LEU A C 1
ATOM 611 O O . LEU A 1 81 ? 13.954 -12.103 -3.007 1.00 51.19 81 LEU A O 1
ATOM 615 N N . ALA A 1 82 ? 13.105 -12.606 -5.026 1.00 57.62 82 ALA A N 1
ATOM 616 C CA . ALA A 1 82 ? 11.715 -12.666 -4.583 1.00 57.62 82 ALA A CA 1
ATOM 617 C C . ALA A 1 82 ? 11.312 -14.142 -4.478 1.00 57.62 82 ALA A C 1
ATOM 619 O O . ALA A 1 82 ? 11.284 -14.867 -5.473 1.00 57.62 82 ALA A O 1
ATOM 620 N N . MET A 1 83 ? 11.067 -14.618 -3.251 1.00 53.69 83 MET A N 1
ATOM 621 C CA . MET A 1 83 ? 10.687 -16.014 -2.963 1.00 53.69 83 MET A CA 1
ATOM 622 C C . MET A 1 83 ? 11.587 -17.076 -3.640 1.00 53.69 83 MET A C 1
ATOM 624 O O . MET A 1 83 ? 11.108 -18.113 -4.094 1.00 53.69 83 MET A O 1
ATOM 628 N N . GLY A 1 84 ? 12.899 -16.823 -3.721 1.00 49.34 84 GLY A N 1
ATOM 629 C CA . GLY A 1 84 ? 13.877 -17.768 -4.278 1.00 49.34 84 GLY A CA 1
ATOM 630 C C 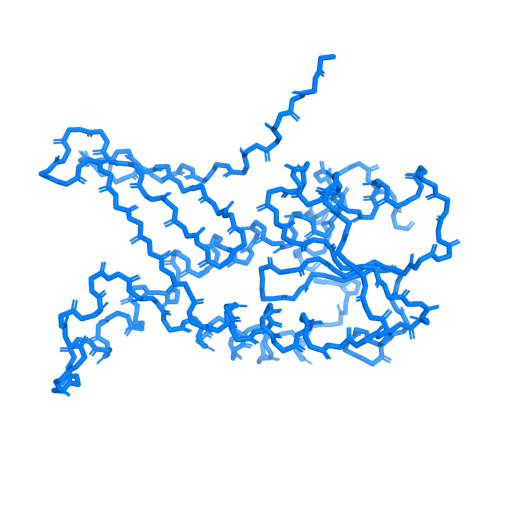. GLY A 1 84 ? 14.070 -17.716 -5.799 1.00 49.34 84 GLY A C 1
ATOM 631 O O . GLY A 1 84 ? 14.865 -18.497 -6.312 1.00 49.34 84 GLY A O 1
ATOM 632 N N . ASN A 1 85 ? 13.410 -16.795 -6.508 1.00 50.16 85 ASN A N 1
ATOM 633 C CA . ASN A 1 85 ? 13.671 -16.519 -7.923 1.00 50.16 85 ASN A CA 1
ATOM 634 C C . ASN A 1 85 ? 14.339 -15.152 -8.088 1.00 50.16 85 ASN A C 1
ATOM 636 O O . ASN A 1 85 ? 14.049 -14.224 -7.330 1.00 50.16 85 ASN A O 1
ATOM 640 N N . GLU A 1 86 ? 15.216 -15.022 -9.087 1.00 58.12 86 GLU A N 1
ATOM 641 C CA . GLU A 1 86 ? 15.669 -13.702 -9.532 1.00 58.12 86 GLU A CA 1
ATOM 642 C C . GLU A 1 86 ? 14.448 -12.901 -9.986 1.00 58.12 86 GLU A C 1
ATOM 644 O O . GLU A 1 86 ? 13.673 -13.370 -10.823 1.00 58.12 86 GLU A O 1
ATOM 649 N N . ALA A 1 87 ? 14.268 -11.720 -9.401 1.00 65.19 87 ALA A N 1
ATOM 650 C CA . ALA A 1 87 ? 13.179 -10.824 -9.740 1.00 65.19 87 ALA A CA 1
ATOM 651 C C . ALA A 1 87 ? 13.731 -9.446 -10.105 1.00 65.19 87 ALA A C 1
ATOM 653 O O . ALA A 1 87 ? 14.611 -8.905 -9.433 1.00 65.19 87 ALA A O 1
ATOM 654 N N . ASP A 1 88 ? 13.198 -8.893 -11.188 1.00 75.69 88 ASP A N 1
ATOM 655 C CA . ASP A 1 88 ? 13.564 -7.581 -11.728 1.00 75.69 88 ASP A CA 1
ATOM 656 C C . ASP A 1 88 ? 12.895 -6.428 -10.953 1.00 75.69 88 ASP A C 1
ATOM 658 O O . ASP A 1 88 ? 13.390 -5.297 -10.908 1.00 75.69 88 ASP A O 1
ATOM 662 N N . GLY A 1 89 ? 11.803 -6.756 -10.268 1.00 83.69 89 GLY A N 1
ATOM 663 C CA . GLY A 1 89 ? 11.122 -5.966 -9.259 1.00 83.69 89 GLY A CA 1
ATOM 664 C C . GLY A 1 89 ? 10.242 -6.877 -8.405 1.00 83.69 89 GLY A C 1
ATOM 665 O O . GLY A 1 89 ? 10.018 -8.032 -8.765 1.00 83.69 89 GLY A O 1
ATOM 666 N N . PHE A 1 90 ? 9.822 -6.395 -7.240 1.00 86.94 90 PHE A N 1
ATOM 667 C CA . PHE A 1 90 ? 8.800 -7.050 -6.429 1.00 86.94 90 PHE A CA 1
ATOM 668 C C . PHE A 1 90 ? 8.129 -6.044 -5.491 1.00 86.94 90 PHE A C 1
ATOM 670 O O . PHE A 1 90 ? 8.773 -5.124 -4.982 1.00 86.94 90 PHE A O 1
ATOM 677 N N . ALA A 1 91 ? 6.849 -6.244 -5.207 1.00 88.31 91 ALA A N 1
ATOM 678 C CA . ALA A 1 91 ? 6.134 -5.558 -4.146 1.00 88.31 91 ALA A CA 1
ATOM 679 C C . ALA A 1 91 ? 6.152 -6.389 -2.862 1.00 88.31 91 ALA A C 1
ATOM 681 O O . ALA A 1 91 ? 5.900 -7.595 -2.860 1.00 88.31 91 ALA A O 1
ATOM 682 N N . PHE A 1 92 ? 6.419 -5.736 -1.738 1.00 86.25 92 PHE A N 1
ATOM 683 C CA . PHE A 1 92 ? 6.363 -6.367 -0.431 1.00 86.25 92 PHE A CA 1
ATOM 684 C C . PHE A 1 92 ? 5.937 -5.356 0.626 1.00 86.25 92 PHE A C 1
ATOM 686 O O . PHE A 1 92 ? 6.579 -4.319 0.783 1.00 86.25 92 PHE A O 1
ATOM 693 N N . LEU A 1 93 ? 4.864 -5.678 1.358 1.00 85.94 93 LEU A N 1
ATOM 694 C CA . LEU A 1 93 ? 4.393 -4.911 2.521 1.00 85.94 93 LEU A CA 1
ATOM 695 C C . LEU A 1 93 ? 4.302 -3.401 2.240 1.00 85.94 93 LEU A C 1
ATOM 697 O O . LEU A 1 93 ? 4.998 -2.584 2.845 1.00 85.94 93 LEU A O 1
ATOM 701 N N . GLY A 1 94 ? 3.491 -3.052 1.236 1.00 84.88 94 GLY A N 1
ATOM 702 C CA . GLY A 1 94 ? 3.220 -1.662 0.859 1.00 84.88 94 GLY A CA 1
ATOM 703 C C . GLY A 1 94 ? 4.390 -0.930 0.192 1.00 84.88 94 GLY A C 1
ATOM 704 O O . GLY A 1 94 ? 4.295 0.270 -0.044 1.00 84.88 94 GLY A O 1
ATOM 705 N N . THR A 1 95 ? 5.497 -1.619 -0.104 1.00 88.69 95 THR A N 1
ATOM 706 C CA . THR A 1 95 ? 6.705 -1.045 -0.713 1.00 88.69 95 THR A CA 1
ATOM 707 C C . THR A 1 95 ? 7.037 -1.761 -2.017 1.00 88.69 95 THR A C 1
ATOM 709 O O . THR A 1 95 ? 7.004 -2.988 -2.089 1.00 88.69 95 THR A O 1
ATOM 712 N N . VAL A 1 96 ? 7.387 -0.996 -3.045 1.00 91.06 96 VAL A N 1
ATOM 713 C CA . VAL A 1 96 ? 7.849 -1.499 -4.340 1.00 91.06 96 VAL A CA 1
ATOM 714 C C . VAL A 1 96 ? 9.374 -1.493 -4.363 1.00 91.06 96 VAL A C 1
ATOM 716 O O . VAL A 1 96 ? 10.001 -0.479 -4.062 1.00 91.06 96 VAL A O 1
ATOM 719 N N . PHE A 1 97 ? 9.983 -2.602 -4.761 1.00 89.94 97 PHE A N 1
ATOM 720 C CA . PHE A 1 97 ? 11.426 -2.749 -4.914 1.00 89.94 97 PHE A CA 1
ATOM 721 C C . PHE A 1 97 ? 11.750 -2.982 -6.383 1.00 89.94 97 PHE A C 1
ATOM 723 O O . PHE A 1 97 ? 11.200 -3.891 -6.992 1.00 89.94 97 PHE A O 1
ATOM 730 N N . ILE A 1 98 ? 12.646 -2.180 -6.956 1.00 89.50 98 ILE A N 1
ATOM 731 C CA . ILE A 1 98 ? 13.038 -2.274 -8.370 1.00 89.50 98 ILE A CA 1
ATOM 732 C C . ILE A 1 98 ? 14.556 -2.302 -8.477 1.00 89.50 98 ILE A C 1
ATOM 734 O O . ILE A 1 98 ? 15.246 -1.578 -7.761 1.00 89.50 98 ILE A O 1
ATOM 738 N N . MET A 1 99 ? 15.098 -3.089 -9.402 1.00 85.62 99 MET A N 1
ATOM 739 C CA . MET A 1 99 ? 16.545 -3.119 -9.614 1.00 85.62 99 MET A CA 1
ATOM 740 C C . MET A 1 99 ? 17.026 -1.883 -10.401 1.00 85.62 99 MET A C 1
ATOM 742 O O . MET A 1 99 ? 16.413 -1.464 -11.382 1.00 85.62 99 MET A O 1
ATOM 746 N N . GLU A 1 100 ? 18.154 -1.284 -10.005 1.00 80.38 100 GLU A N 1
ATOM 747 C CA . GLU A 1 100 ? 18.612 0.011 -10.549 1.00 80.38 100 GLU A CA 1
ATOM 748 C C . GLU A 1 100 ? 19.081 -0.065 -12.018 1.00 80.38 100 GLU A C 1
ATOM 750 O O . GLU A 1 100 ? 19.077 0.944 -12.725 1.00 80.38 100 GLU A O 1
ATOM 755 N N . HIS A 1 101 ? 19.426 -1.262 -12.506 1.00 78.75 101 HIS A N 1
ATOM 756 C CA . HIS A 1 101 ? 20.002 -1.487 -13.838 1.00 78.75 101 HIS A CA 1
ATOM 757 C C . HIS A 1 101 ? 18.999 -1.400 -15.006 1.00 78.75 101 HIS A C 1
ATOM 759 O O . HIS A 1 101 ? 19.410 -1.477 -16.164 1.00 78.75 101 HIS A O 1
ATOM 765 N N . PHE A 1 102 ? 17.704 -1.216 -14.732 1.00 77.56 102 PHE A N 1
ATOM 766 C CA . PHE A 1 102 ? 16.684 -1.083 -15.772 1.00 77.56 102 PHE A CA 1
ATOM 767 C C . PHE A 1 102 ? 16.679 0.287 -16.443 1.00 77.56 102 PHE A C 1
ATOM 769 O O . PHE A 1 102 ? 16.843 1.335 -15.797 1.00 77.56 102 PHE A O 1
ATOM 776 N N . SER A 1 103 ? 16.387 0.275 -17.750 1.00 80.00 103 SER A N 1
ATOM 777 C CA . SER A 1 103 ? 16.099 1.495 -18.498 1.00 80.00 103 SER A CA 1
ATOM 778 C C . SER A 1 103 ? 14.924 2.246 -17.848 1.00 80.00 103 SER A C 1
ATOM 780 O O . SER A 1 103 ? 14.056 1.626 -17.226 1.00 80.00 103 SER A O 1
ATOM 782 N N . PRO A 1 104 ? 14.829 3.581 -17.982 1.00 82.12 104 PRO A N 1
ATOM 783 C CA . PRO A 1 104 ? 13.704 4.328 -17.417 1.00 82.12 104 PRO A CA 1
ATOM 784 C C . PRO A 1 104 ? 12.329 3.861 -17.919 1.00 82.12 104 PRO A C 1
ATOM 786 O O . PRO A 1 104 ? 11.338 4.018 -17.211 1.00 82.12 104 PRO A O 1
ATOM 789 N N . ALA A 1 105 ? 12.250 3.317 -19.139 1.00 81.81 105 ALA A N 1
ATOM 790 C CA . ALA A 1 105 ? 11.007 2.791 -19.696 1.00 81.81 105 ALA A CA 1
ATOM 791 C C . ALA A 1 105 ? 10.608 1.466 -19.031 1.00 81.81 105 ALA A C 1
ATOM 793 O O . ALA A 1 105 ? 9.476 1.347 -18.564 1.00 81.81 105 ALA A O 1
ATOM 794 N N . ASP A 1 106 ? 11.548 0.526 -18.914 1.00 83.69 106 ASP A N 1
ATOM 795 C CA . ASP A 1 106 ? 11.306 -0.768 -18.265 1.00 83.69 106 ASP A CA 1
ATOM 796 C C . ASP A 1 106 ? 10.987 -0.582 -16.783 1.00 83.69 106 ASP A C 1
ATOM 798 O O . ASP A 1 106 ? 10.057 -1.186 -16.260 1.00 83.69 106 ASP A O 1
ATOM 802 N N . ARG A 1 107 ? 11.682 0.351 -16.124 1.00 85.25 107 ARG A N 1
ATOM 803 C CA . ARG A 1 107 ? 11.426 0.715 -14.729 1.00 85.25 107 ARG A CA 1
ATOM 804 C C . ARG A 1 107 ? 10.008 1.214 -14.510 1.00 85.25 107 ARG A C 1
ATOM 806 O O . ARG A 1 107 ? 9.372 0.783 -13.563 1.00 85.25 107 ARG A O 1
ATOM 813 N N . ARG A 1 108 ? 9.500 2.105 -15.370 1.00 86.38 108 ARG A N 1
ATOM 814 C CA . ARG A 1 108 ? 8.113 2.586 -15.254 1.00 86.38 108 ARG A CA 1
ATOM 815 C C . ARG A 1 108 ? 7.119 1.442 -15.388 1.00 86.38 108 ARG A C 1
ATOM 817 O O . ARG A 1 108 ? 6.200 1.358 -14.588 1.00 86.38 108 ARG A O 1
ATOM 824 N N . ARG A 1 109 ? 7.334 0.548 -16.356 1.00 86.12 109 ARG A N 1
ATOM 825 C CA . ARG A 1 109 ? 6.484 -0.631 -16.544 1.00 86.12 109 ARG A CA 1
ATOM 826 C C . ARG A 1 109 ? 6.510 -1.548 -15.318 1.00 86.12 109 ARG A C 1
ATOM 828 O O . ARG A 1 109 ? 5.450 -1.971 -14.877 1.00 86.12 109 ARG A O 1
ATOM 835 N N . LEU A 1 110 ? 7.692 -1.817 -14.762 1.00 88.31 110 LEU A N 1
ATOM 836 C CA . LEU A 1 110 ? 7.837 -2.619 -13.546 1.00 88.31 110 LEU A CA 1
ATOM 837 C C . LEU A 1 110 ? 7.174 -1.938 -12.346 1.00 88.31 110 LEU A C 1
ATOM 839 O O . LEU A 1 110 ? 6.407 -2.577 -11.645 1.00 88.31 110 LEU A O 1
ATOM 843 N N . VAL A 1 111 ? 7.385 -0.636 -12.142 1.00 89.94 111 VAL A N 1
ATOM 844 C CA . VAL A 1 111 ? 6.732 0.115 -11.056 1.00 89.94 111 VAL A CA 1
ATOM 845 C C . VAL A 1 111 ? 5.211 0.041 -11.168 1.00 89.94 111 VAL A C 1
ATOM 847 O O . VAL A 1 111 ? 4.559 -0.181 -10.156 1.00 89.94 111 VAL A O 1
ATOM 850 N N . SER A 1 112 ? 4.648 0.178 -12.372 1.00 89.12 112 SER A N 1
ATOM 851 C CA . SER A 1 112 ? 3.206 0.012 -12.586 1.00 89.12 112 SER A CA 1
ATOM 852 C C . SER A 1 112 ? 2.729 -1.414 -12.298 1.00 89.12 112 SER A C 1
ATOM 854 O O . SER A 1 112 ? 1.633 -1.586 -11.785 1.00 89.12 112 SER A O 1
ATOM 856 N N . HIS A 1 113 ? 3.521 -2.442 -12.619 1.00 90.81 113 HIS A N 1
ATOM 857 C CA . HIS A 1 113 ? 3.185 -3.837 -12.294 1.00 90.81 113 HIS A CA 1
ATOM 858 C C . HIS A 1 113 ? 3.195 -4.070 -10.784 1.00 90.81 113 HIS A C 1
ATOM 860 O O . HIS A 1 113 ? 2.216 -4.545 -10.215 1.00 90.81 113 HIS A O 1
ATOM 866 N N . GLU A 1 114 ? 4.265 -3.651 -10.114 1.00 90.69 114 GLU A N 1
ATOM 867 C CA . GLU A 1 114 ? 4.413 -3.821 -8.671 1.00 90.69 114 GLU A CA 1
ATOM 868 C C . GLU A 1 114 ? 3.432 -2.955 -7.863 1.00 90.69 114 GLU A C 1
ATOM 870 O O . GLU A 1 114 ? 3.006 -3.353 -6.778 1.00 90.69 114 GLU A O 1
ATOM 875 N N . SER A 1 11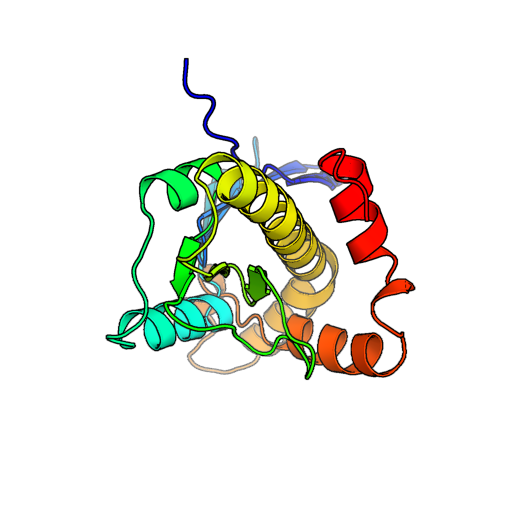5 ? 3.002 -1.795 -8.373 1.00 88.88 115 SER A N 1
ATOM 876 C CA . SER A 1 115 ? 1.981 -0.983 -7.698 1.00 88.88 115 SER A CA 1
ATOM 877 C C . SER A 1 115 ? 0.609 -1.666 -7.681 1.00 88.88 115 SER A C 1
ATOM 879 O O . SER A 1 115 ? -0.129 -1.514 -6.705 1.00 88.88 115 SER A O 1
ATOM 881 N N . ILE A 1 116 ? 0.283 -2.491 -8.687 1.00 88.69 116 ILE A N 1
ATOM 882 C CA . ILE A 1 116 ? -0.915 -3.341 -8.642 1.00 88.69 116 ILE A CA 1
ATOM 883 C C . ILE A 1 116 ? -0.816 -4.359 -7.504 1.00 88.69 116 ILE A C 1
ATOM 885 O O . ILE A 1 116 ? -1.803 -4.588 -6.808 1.00 88.69 116 ILE A O 1
ATOM 889 N N . HIS A 1 117 ? 0.360 -4.934 -7.255 1.00 89.62 117 HIS A N 1
ATOM 890 C CA . HIS A 1 117 ? 0.535 -5.846 -6.125 1.00 89.62 117 HIS A CA 1
ATOM 891 C C . HIS A 1 117 ? 0.377 -5.145 -4.773 1.00 89.62 117 HIS A C 1
ATOM 893 O O . HIS A 1 117 ? -0.235 -5.716 -3.869 1.00 89.62 117 HIS A O 1
ATOM 899 N N . VAL A 1 118 ? 0.836 -3.896 -4.636 1.00 87.75 118 VAL A N 1
ATOM 900 C CA . VAL A 1 118 ? 0.541 -3.078 -3.445 1.00 87.75 118 VAL A CA 1
ATOM 901 C C . VAL A 1 118 ? -0.970 -2.883 -3.281 1.00 87.75 118 VAL A C 1
ATOM 903 O O . VAL A 1 118 ? -1.514 -3.143 -2.212 1.00 87.75 118 VAL A O 1
ATOM 906 N N . LEU A 1 119 ? -1.676 -2.535 -4.358 1.00 86.25 119 LEU A N 1
ATOM 907 C CA . LEU A 1 119 ? -3.133 -2.384 -4.357 1.00 86.25 119 LEU A CA 1
ATOM 908 C C . LEU A 1 119 ? -3.883 -3.662 -3.961 1.00 86.25 119 LEU A C 1
ATOM 910 O O . LEU A 1 119 ? -4.803 -3.620 -3.142 1.00 86.25 119 LEU A O 1
ATOM 914 N N . GLN A 1 120 ? -3.501 -4.801 -4.538 1.00 87.44 120 GLN A N 1
ATOM 915 C CA . GLN A 1 120 ? -4.071 -6.109 -4.208 1.00 87.44 120 GLN A CA 1
ATOM 916 C C . GLN A 1 120 ? -3.849 -6.444 -2.731 1.00 87.44 120 GLN A C 1
ATOM 918 O O . GLN A 1 120 ? -4.743 -6.970 -2.063 1.00 87.44 120 GLN A O 1
ATOM 923 N N . TRP A 1 121 ? -2.666 -6.116 -2.214 1.00 87.62 121 TRP A N 1
ATOM 924 C CA . TRP A 1 121 ? -2.308 -6.324 -0.823 1.00 87.62 121 TRP A CA 1
ATOM 925 C C . TRP A 1 121 ? -3.153 -5.476 0.129 1.00 87.62 121 TRP A C 1
ATOM 927 O O . TRP A 1 121 ? -3.713 -6.002 1.095 1.00 87.62 121 TRP A O 1
ATOM 937 N N . ASP A 1 122 ? -3.308 -4.189 -0.174 1.00 86.44 122 ASP A N 1
ATOM 938 C CA . ASP A 1 122 ? -4.120 -3.262 0.613 1.00 86.44 122 ASP A CA 1
ATOM 939 C C . ASP A 1 122 ? -5.599 -3.652 0.590 1.00 86.44 122 ASP A C 1
ATOM 941 O O . ASP A 1 122 ? -6.260 -3.667 1.633 1.00 86.44 122 ASP A O 1
ATOM 945 N N . ALA A 1 123 ? -6.109 -4.063 -0.575 1.00 85.44 123 ALA A N 1
ATOM 946 C CA . ALA A 1 123 ? -7.461 -4.589 -0.711 1.00 85.44 123 ALA A CA 1
ATOM 947 C C . ALA A 1 123 ? -7.662 -5.843 0.147 1.00 85.44 123 ALA A C 1
ATOM 949 O O . ALA A 1 123 ? -8.620 -5.920 0.920 1.00 85.44 123 ALA A O 1
ATOM 950 N N . PHE A 1 124 ? -6.747 -6.813 0.059 1.00 87.94 124 PHE A N 1
ATOM 951 C CA . PHE A 1 124 ? -6.824 -8.040 0.846 1.00 87.94 124 PHE A CA 1
ATOM 952 C C . PHE A 1 124 ? -6.773 -7.753 2.347 1.00 87.94 124 PHE A C 1
ATOM 954 O O . PHE A 1 124 ? -7.585 -8.280 3.112 1.00 87.94 124 PHE A O 1
ATOM 961 N N . ARG A 1 125 ? -5.875 -6.864 2.777 1.00 88.62 125 ARG A N 1
ATOM 962 C CA . ARG A 1 125 ? -5.796 -6.442 4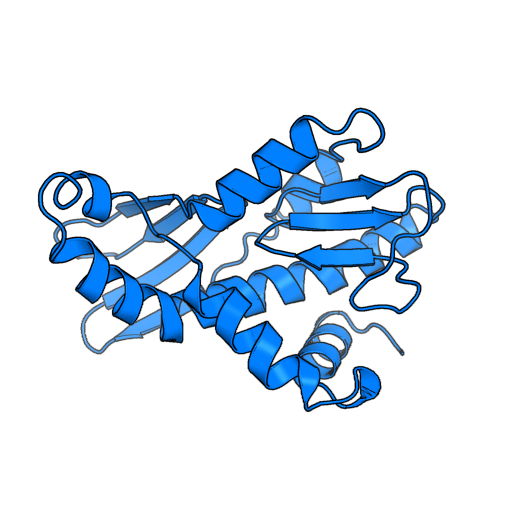.172 1.00 88.62 125 ARG A CA 1
ATOM 963 C C . ARG A 1 125 ? -7.091 -5.835 4.659 1.00 88.62 125 ARG A C 1
ATOM 965 O O . ARG A 1 125 ? -7.641 -6.288 5.661 1.00 88.62 125 ARG A O 1
ATOM 972 N N . HIS A 1 126 ? -7.585 -4.835 3.944 1.00 85.56 126 HIS A N 1
ATOM 973 C CA . HIS A 1 126 ? -8.738 -4.078 4.387 1.00 85.56 126 HIS A CA 1
ATOM 974 C C . HIS A 1 126 ? -10.011 -4.930 4.422 1.00 85.56 126 HIS A C 1
ATOM 976 O O . HIS A 1 126 ? -10.807 -4.822 5.357 1.00 85.56 126 HIS A O 1
ATOM 982 N N . LEU A 1 127 ? -10.192 -5.797 3.423 1.00 85.69 127 LEU A N 1
ATOM 983 C CA . LEU A 1 127 ? -11.400 -6.605 3.279 1.00 85.69 127 LEU A CA 1
ATOM 984 C C . LEU A 1 127 ? -11.372 -7.883 4.124 1.00 85.69 127 LEU A C 1
ATOM 986 O O . LEU A 1 127 ? -12.423 -8.299 4.607 1.00 85.69 127 LEU A O 1
ATOM 990 N N . ALA A 1 128 ? -10.205 -8.505 4.316 1.00 88.81 128 ALA A N 1
ATOM 991 C CA . ALA A 1 128 ? -10.118 -9.825 4.940 1.00 88.81 128 ALA A CA 1
ATOM 992 C C . ALA A 1 128 ? -9.409 -9.822 6.301 1.00 88.81 128 ALA A C 1
ATOM 994 O O . ALA A 1 128 ? -9.899 -10.437 7.253 1.00 88.81 128 ALA A O 1
ATOM 995 N N . THR A 1 129 ? -8.257 -9.157 6.431 1.00 93.00 129 THR A N 1
ATOM 996 C CA . THR A 1 129 ? -7.378 -9.403 7.588 1.00 93.00 129 THR A CA 1
ATOM 997 C C . THR A 1 129 ? -7.484 -8.349 8.681 1.00 93.00 129 THR A C 1
ATOM 999 O O . THR A 1 129 ? -7.629 -8.702 9.851 1.00 93.00 129 THR A O 1
ATOM 1002 N N . HIS A 1 130 ? -7.478 -7.062 8.330 1.00 91.56 130 HIS A N 1
ATOM 1003 C CA . HIS A 1 130 ? -7.567 -5.954 9.283 1.00 91.56 130 HIS A CA 1
ATOM 1004 C C . HIS A 1 130 ? -8.820 -6.019 10.166 1.00 91.56 130 HIS A C 1
ATOM 1006 O O . HIS A 1 130 ? -8.675 -5.804 11.369 1.00 91.56 130 HIS A O 1
ATOM 1012 N N . PRO A 1 131 ? -10.038 -6.341 9.675 1.00 90.56 131 PRO A N 1
ATOM 1013 C CA . PRO A 1 131 ? -11.206 -6.474 10.550 1.00 90.56 131 PRO A CA 1
ATOM 1014 C C . PRO A 1 131 ? -10.970 -7.478 11.685 1.00 90.56 131 PRO A C 1
ATOM 1016 O O . PRO A 1 131 ? -11.256 -7.183 12.846 1.00 90.56 131 PRO A O 1
ATOM 1019 N N . THR A 1 132 ? -10.369 -8.623 11.356 1.00 92.69 132 THR A N 1
ATOM 1020 C CA . THR A 1 132 ? -10.028 -9.686 12.307 1.00 92.69 132 THR A CA 1
ATOM 1021 C C . THR A 1 132 ? -8.959 -9.229 13.297 1.00 92.69 132 THR A C 1
ATOM 1023 O O . THR A 1 132 ? -9.147 -9.333 14.509 1.00 92.69 132 THR A O 1
ATOM 1026 N N . GLU A 1 133 ? -7.861 -8.651 12.807 1.00 92.69 133 GLU A N 1
ATOM 1027 C CA . GLU A 1 133 ? -6.780 -8.140 13.658 1.00 92.69 133 GLU A CA 1
ATOM 1028 C C . GLU A 1 133 ? -7.270 -7.061 14.622 1.00 92.69 133 GLU A C 1
ATOM 1030 O O . GLU A 1 133 ? -6.950 -7.090 15.809 1.00 92.69 133 GLU A O 1
ATOM 1035 N N . ARG A 1 134 ? -8.106 -6.135 14.145 1.00 91.62 134 ARG A N 1
ATOM 1036 C CA . ARG A 1 134 ? -8.676 -5.052 14.955 1.00 91.62 134 ARG A CA 1
ATOM 1037 C C . ARG A 1 134 ? -9.524 -5.596 16.105 1.00 91.62 134 ARG A C 1
ATOM 1039 O O . ARG A 1 134 ? -9.491 -5.019 17.192 1.00 91.62 134 ARG A O 1
ATOM 1046 N N . VAL A 1 135 ? -10.269 -6.688 15.901 1.00 91.50 135 VAL A N 1
ATOM 1047 C CA . VAL A 1 135 ? -11.035 -7.342 16.979 1.00 91.50 135 VAL A CA 1
ATOM 1048 C C . VAL A 1 135 ? -10.096 -7.868 18.061 1.00 91.50 135 VAL A C 1
ATOM 1050 O O . VAL A 1 135 ? -10.329 -7.594 19.236 1.00 91.50 135 VAL A O 1
ATOM 1053 N N . VAL A 1 136 ? -9.018 -8.553 17.675 1.00 91.12 136 VAL A N 1
ATOM 1054 C CA . VAL A 1 136 ? -8.035 -9.118 18.614 1.00 91.12 136 VAL A CA 1
ATOM 1055 C C . VAL A 1 136 ? -7.281 -8.014 19.361 1.00 91.12 136 VAL A C 1
ATOM 1057 O O . VAL A 1 136 ? -7.224 -8.015 20.588 1.00 91.12 136 VAL A O 1
ATOM 1060 N N . VAL A 1 137 ? -6.762 -7.015 18.644 1.00 91.00 137 VAL A N 1
ATOM 1061 C CA . VAL A 1 137 ? -5.978 -5.901 19.209 1.00 91.00 137 VAL A CA 1
ATOM 1062 C C . VAL A 1 137 ? -6.779 -5.108 20.242 1.00 91.00 137 VAL A C 1
ATOM 1064 O O . VAL A 1 137 ? -6.238 -4.698 21.268 1.00 91.00 137 VAL A O 1
ATOM 1067 N N . ARG A 1 138 ? -8.087 -4.918 20.024 1.00 89.56 138 ARG A N 1
ATOM 1068 C CA . ARG A 1 138 ? -8.966 -4.208 20.970 1.00 89.56 138 ARG A CA 1
ATOM 1069 C C . ARG A 1 138 ? -9.129 -4.916 22.316 1.00 89.56 138 ARG A C 1
A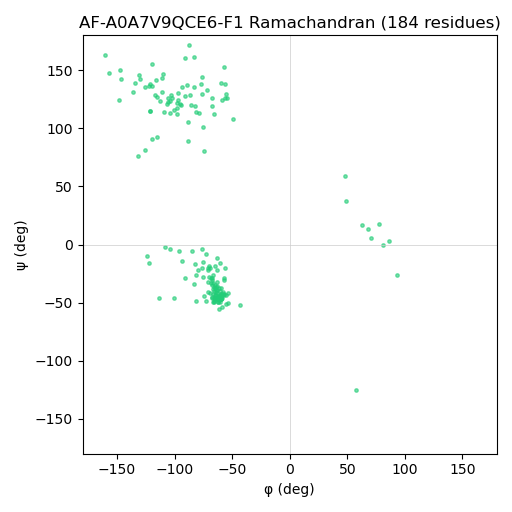TOM 1071 O O . ARG A 1 138 ? -9.544 -4.259 23.271 1.00 89.56 138 ARG A O 1
ATOM 1078 N N . GLN A 1 139 ? -8.822 -6.211 22.399 1.00 90.88 139 GLN A N 1
ATOM 1079 C CA . GLN A 1 139 ? -8.892 -6.983 23.643 1.00 90.88 139 GLN A CA 1
ATOM 1080 C C . GLN A 1 139 ? -7.646 -6.812 24.519 1.00 90.88 139 GLN A C 1
ATOM 1082 O O . GLN A 1 139 ? -7.702 -7.120 25.707 1.00 90.88 139 GLN A O 1
ATOM 1087 N N . ILE A 1 140 ? -6.539 -6.303 23.971 1.00 89.88 140 ILE A N 1
ATOM 1088 C CA . ILE A 1 140 ? -5.282 -6.153 24.705 1.00 89.88 140 ILE A CA 1
ATOM 1089 C C . ILE A 1 140 ? -5.331 -4.861 25.545 1.00 89.88 140 ILE A C 1
ATOM 1091 O O . ILE A 1 140 ? -5.464 -3.757 24.992 1.00 89.88 140 ILE A O 1
ATOM 1095 N N . PRO A 1 141 ? -5.214 -4.951 26.885 1.00 86.25 141 PRO A N 1
ATOM 1096 C CA . PRO A 1 141 ? -5.170 -3.775 27.747 1.00 86.25 141 PRO A CA 1
ATOM 1097 C C . PRO A 1 141 ? -3.981 -2.868 27.394 1.00 86.25 141 PRO A C 1
ATOM 1099 O O . PRO A 1 141 ? -2.884 -3.342 27.122 1.00 86.25 141 PRO A O 1
ATOM 1102 N N . GLY A 1 142 ? -4.193 -1.551 27.394 1.00 83.44 142 GLY A N 1
ATOM 1103 C CA . GLY A 1 142 ? -3.141 -0.555 27.137 1.00 83.44 142 GLY A CA 1
ATOM 1104 C C . GLY A 1 142 ? -3.009 -0.092 25.682 1.00 83.44 142 GLY A C 1
ATOM 1105 O O . GLY A 1 142 ? -2.650 1.059 25.460 1.00 83.44 142 GLY A O 1
ATOM 1106 N N . ILE A 1 143 ? -3.396 -0.903 24.689 1.00 86.62 143 ILE A N 1
ATOM 1107 C CA . ILE A 1 143 ? -3.318 -0.510 23.263 1.00 86.62 143 ILE A CA 1
ATOM 1108 C C . ILE A 1 143 ? -4.668 -0.130 22.645 1.00 86.62 143 ILE A C 1
ATOM 1110 O O . ILE A 1 143 ? -4.732 0.343 21.511 1.00 86.62 143 ILE A O 1
ATOM 1114 N N . ARG A 1 144 ? -5.767 -0.269 23.397 1.00 83.69 144 ARG A N 1
ATOM 1115 C CA . ARG A 1 144 ? -7.130 0.018 22.920 1.00 83.69 144 ARG A CA 1
ATOM 1116 C C .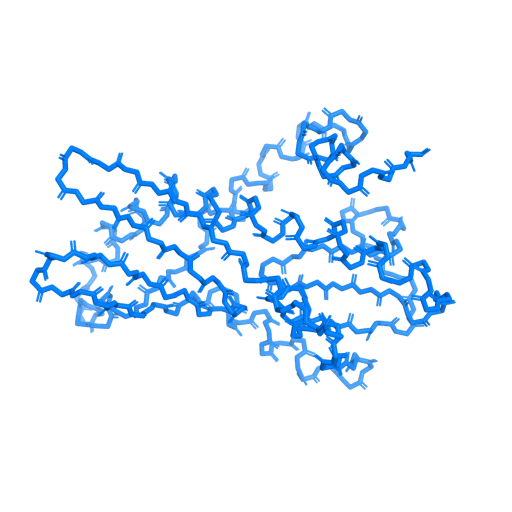 ARG A 1 144 ? -7.279 1.424 22.332 1.00 83.69 144 ARG A C 1
ATOM 1118 O O . ARG A 1 144 ? -7.926 1.575 21.300 1.00 83.69 144 ARG A O 1
ATOM 1125 N N . GLN A 1 145 ? -6.685 2.439 22.957 1.00 84.69 145 GLN A N 1
ATOM 1126 C CA . GLN A 1 145 ? -6.759 3.817 22.455 1.00 84.69 145 GLN A CA 1
ATOM 1127 C C . GLN A 1 145 ? -5.963 3.989 21.154 1.00 84.69 145 GLN A C 1
ATOM 1129 O O . GLN A 1 145 ? -6.463 4.587 20.204 1.00 84.69 145 GLN A O 1
ATOM 1134 N N . ALA A 1 146 ? -4.774 3.387 21.074 1.00 87.12 146 ALA A N 1
ATOM 1135 C CA . ALA A 1 146 ? -3.941 3.413 19.875 1.00 87.12 146 ALA A CA 1
ATOM 1136 C C . ALA A 1 146 ? -4.564 2.624 18.707 1.00 87.12 146 ALA A C 1
ATOM 1138 O O . ALA A 1 146 ? -4.405 3.009 17.554 1.00 87.12 146 ALA A O 1
ATOM 1139 N N . SER A 1 147 ? -5.367 1.587 18.984 1.00 87.44 147 SER A N 1
ATOM 1140 C CA . SER A 1 147 ? -6.053 0.778 17.957 1.00 87.44 147 SER A CA 1
ATOM 1141 C C . SER A 1 147 ? -7.021 1.573 17.064 1.00 87.44 147 SER A C 1
ATOM 1143 O O . SER A 1 147 ? -7.426 1.107 15.997 1.00 87.44 147 SER A O 1
ATOM 1145 N N . ALA A 1 148 ? -7.401 2.792 17.463 1.00 86.62 148 ALA A N 1
ATOM 1146 C CA . ALA A 1 148 ? -8.169 3.703 16.617 1.00 86.62 148 ALA A CA 1
ATOM 1147 C C . ALA A 1 148 ? -7.349 4.274 15.444 1.00 86.62 148 ALA A C 1
ATOM 1149 O O . ALA A 1 148 ? -7.946 4.679 14.449 1.00 86.62 148 ALA A O 1
ATOM 1150 N N . TYR A 1 149 ? -6.019 4.246 15.540 1.00 90.62 149 TYR A N 1
ATOM 1151 C CA . TYR A 1 149 ? -5.087 4.831 14.572 1.00 90.62 149 TYR A CA 1
ATOM 1152 C C . TYR A 1 149 ? -4.076 3.825 14.019 1.00 90.62 149 TYR A C 1
ATOM 1154 O O . TYR A 1 149 ? -3.355 4.154 13.086 1.00 90.62 149 TYR A O 1
ATOM 1162 N N . LEU A 1 150 ? -4.004 2.621 14.587 1.00 92.62 150 LEU A N 1
ATOM 1163 C CA . LEU A 1 150 ? -3.018 1.610 14.220 1.00 92.62 150 LEU A CA 1
ATOM 1164 C C . LEU A 1 150 ? -3.688 0.342 13.702 1.00 92.62 150 LEU A C 1
ATOM 1166 O O . LEU A 1 150 ? -4.636 -0.157 14.316 1.00 92.62 150 LEU A O 1
ATOM 1170 N N . ASP A 1 151 ? -3.139 -0.190 12.618 1.00 94.19 151 ASP A N 1
ATOM 1171 C CA . ASP A 1 151 ? -3.362 -1.547 12.137 1.00 94.19 151 ASP A CA 1
ATOM 1172 C C . ASP A 1 151 ? -2.079 -2.364 12.308 1.00 94.19 151 ASP A C 1
ATOM 1174 O O . ASP A 1 151 ? -0.973 -1.840 12.201 1.00 94.19 151 ASP A O 1
ATOM 1178 N N . VAL A 1 152 ? -2.220 -3.645 12.653 1.00 93.06 152 VAL A N 1
ATOM 1179 C CA . VAL A 1 152 ? -1.060 -4.513 12.898 1.00 93.06 152 VAL A CA 1
ATOM 1180 C C . VAL A 1 152 ? -0.502 -5.038 11.582 1.00 93.06 152 VAL A C 1
ATOM 1182 O O . VAL A 1 152 ? 0.701 -4.929 11.378 1.00 93.06 152 VAL A O 1
ATOM 1185 N N . GLY A 1 153 ? -1.344 -5.563 10.688 1.00 91.81 153 GLY A N 1
ATOM 1186 C CA . GLY A 1 153 ? -0.951 -5.898 9.319 1.00 91.81 153 GLY A CA 1
ATOM 1187 C C . GLY A 1 153 ? -0.158 -7.198 9.152 1.00 91.81 153 GLY A C 1
ATOM 1188 O O . GLY A 1 153 ? 0.460 -7.380 8.102 1.00 91.81 153 GLY A O 1
ATOM 1189 N N . LEU A 1 154 ? -0.177 -8.101 10.142 1.00 92.50 154 LEU A N 1
ATOM 1190 C CA . LEU A 1 154 ? 0.589 -9.359 10.187 1.00 92.50 154 LEU A CA 1
ATOM 1191 C C . LEU A 1 154 ? -0.160 -10.566 9.604 1.00 92.50 154 LEU A C 1
ATOM 1193 O O . LEU A 1 154 ? 0.453 -11.500 9.085 1.00 92.50 154 LEU A O 1
ATOM 1197 N N . LEU A 1 155 ? -1.488 -10.569 9.670 1.00 92.56 155 LEU A N 1
ATOM 1198 C CA . LEU A 1 155 ? -2.311 -11.686 9.218 1.00 92.56 155 LEU A CA 1
ATOM 1199 C C . LEU A 1 155 ? -2.309 -11.812 7.687 1.00 92.56 155 LEU A C 1
ATOM 1201 O O . LEU A 1 155 ? -2.342 -12.928 7.166 1.00 92.56 155 LEU A O 1
ATOM 1205 N N . ALA A 1 156 ? -2.209 -10.695 6.960 1.00 90.06 156 ALA A N 1
ATOM 1206 C CA . ALA A 1 156 ? -2.063 -10.706 5.504 1.00 90.06 156 ALA A CA 1
ATOM 1207 C C . ALA A 1 156 ? -0.781 -11.412 5.032 1.00 90.06 156 ALA A C 1
ATOM 1209 O O . ALA A 1 156 ? -0.907 -12.392 4.292 1.00 90.06 156 ALA A O 1
ATOM 1210 N N . PRO A 1 157 ? 0.429 -11.032 5.489 1.00 88.44 157 PRO A N 1
ATOM 1211 C CA . PRO A 1 157 ? 1.639 -11.739 5.085 1.00 88.44 157 PRO A CA 1
ATOM 1212 C C . PRO A 1 157 ? 1.678 -13.190 5.531 1.00 88.44 157 PRO A C 1
ATOM 1214 O O . PRO A 1 157 ? 2.119 -14.035 4.755 1.00 88.44 157 PRO A O 1
ATOM 1217 N N . ALA A 1 158 ? 1.151 -13.510 6.714 1.00 89.50 158 ALA A N 1
ATOM 1218 C CA . ALA A 1 158 ? 1.008 -14.902 7.126 1.00 89.50 158 ALA A CA 1
ATOM 1219 C C . ALA A 1 158 ? 0.126 -15.697 6.143 1.00 89.50 158 ALA A C 1
ATOM 1221 O O . ALA A 1 158 ? 0.489 -16.799 5.736 1.00 89.50 158 ALA A O 1
ATOM 1222 N N . SER A 1 159 ? -0.999 -15.124 5.705 1.00 87.31 159 SER A N 1
ATOM 1223 C CA . SER A 1 159 ? -1.924 -15.774 4.767 1.00 87.31 159 SER A CA 1
ATOM 1224 C C . SER A 1 159 ? -1.314 -15.949 3.376 1.00 87.31 159 SER A C 1
ATOM 1226 O O . SER A 1 159 ? -1.409 -17.031 2.798 1.00 87.31 159 SER A O 1
ATOM 1228 N N . VAL A 1 160 ? -0.652 -14.915 2.846 1.00 83.56 160 VAL A N 1
ATOM 1229 C CA . VAL A 1 160 ? 0.004 -14.985 1.532 1.00 83.56 160 VAL A CA 1
ATOM 1230 C C . VAL A 1 160 ? 1.173 -15.959 1.553 1.00 83.56 160 VAL A C 1
ATOM 1232 O O . VAL A 1 160 ? 1.329 -16.722 0.607 1.00 83.56 160 VAL A O 1
ATOM 1235 N N . PHE A 1 161 ? 1.953 -16.013 2.632 1.00 83.81 161 PHE A N 1
ATOM 1236 C CA . PHE A 1 161 ? 3.000 -17.021 2.779 1.00 83.81 161 PHE A CA 1
ATOM 1237 C C . PHE A 1 161 ? 2.421 -18.445 2.742 1.00 83.81 161 PHE A C 1
ATOM 1239 O O . PHE A 1 161 ? 2.901 -19.295 1.991 1.00 83.81 161 PHE A O 1
ATOM 1246 N N . LEU A 1 162 ? 1.341 -18.693 3.492 1.00 84.62 162 LEU A N 1
ATOM 1247 C CA . LEU A 1 162 ? 0.679 -19.999 3.529 1.00 84.62 162 LEU A CA 1
ATOM 1248 C C . LEU A 1 162 ? 0.115 -20.400 2.157 1.00 84.62 162 LEU A C 1
ATOM 1250 O O . LEU A 1 162 ? 0.400 -21.496 1.682 1.00 84.62 162 LEU A O 1
ATOM 1254 N N . VAL A 1 163 ? -0.638 -19.520 1.493 1.00 82.25 163 VAL A N 1
ATOM 1255 C CA . VAL A 1 163 ? -1.271 -19.816 0.194 1.00 82.25 163 VAL A CA 1
ATOM 1256 C C . VAL A 1 163 ? -0.255 -19.817 -0.951 1.00 82.25 163 VAL A C 1
ATOM 1258 O O . VAL A 1 163 ? -0.267 -20.710 -1.797 1.00 82.25 163 VAL A O 1
ATOM 1261 N N . GLY A 1 164 ? 0.643 -18.835 -0.980 1.00 74.25 164 GLY A N 1
ATOM 1262 C CA . GLY A 1 164 ? 1.654 -18.656 -2.022 1.00 74.25 164 GLY A CA 1
ATOM 1263 C C . GLY A 1 164 ? 2.653 -19.808 -2.082 1.00 74.25 164 GLY A C 1
ATOM 1264 O O . GLY A 1 164 ? 3.056 -20.201 -3.173 1.00 74.25 164 GLY A O 1
ATOM 1265 N N . SER A 1 165 ? 2.969 -20.430 -0.941 1.00 78.06 165 SER A N 1
ATOM 1266 C CA . SER A 1 165 ? 3.808 -21.637 -0.906 1.00 78.06 165 SER A CA 1
ATOM 1267 C C . SER A 1 165 ? 3.188 -22.843 -1.631 1.00 78.06 165 SER A C 1
ATOM 1269 O O . SER A 1 165 ? 3.912 -23.734 -2.073 1.00 78.06 165 SER A O 1
ATOM 1271 N N . ALA A 1 166 ? 1.862 -22.863 -1.805 1.00 82.81 166 ALA A N 1
ATOM 1272 C CA . ALA A 1 166 ? 1.139 -23.953 -2.454 1.00 82.81 166 ALA A CA 1
ATOM 1273 C C . ALA A 1 166 ? 0.909 -23.737 -3.964 1.00 82.81 166 ALA A C 1
ATOM 1275 O O . ALA A 1 166 ? 0.538 -24.682 -4.665 1.00 82.81 166 ALA A O 1
ATOM 1276 N N . ILE A 1 167 ? 1.109 -22.518 -4.486 1.00 82.12 167 ILE A N 1
ATOM 1277 C CA . ILE A 1 167 ? 0.786 -22.161 -5.876 1.00 82.12 167 ILE A CA 1
ATOM 1278 C C . ILE A 1 167 ? 2.048 -21.661 -6.595 1.00 82.12 167 ILE A C 1
ATOM 1280 O O . ILE A 1 167 ? 2.548 -20.584 -6.268 1.00 82.12 167 ILE A O 1
ATOM 1284 N N . PRO A 1 168 ? 2.543 -22.377 -7.628 1.00 82.44 168 PRO A N 1
ATOM 1285 C CA . PRO A 1 168 ? 3.682 -21.921 -8.420 1.00 82.44 168 PRO A CA 1
ATOM 1286 C C . PRO A 1 168 ? 3.443 -20.530 -9.017 1.00 82.44 168 PRO A C 1
ATOM 1288 O O . PRO A 1 168 ? 2.373 -20.291 -9.576 1.00 82.44 168 PRO A O 1
ATOM 1291 N N . TYR A 1 169 ? 4.461 -19.663 -8.986 1.00 76.38 169 TYR A N 1
ATOM 1292 C CA . TYR A 1 169 ? 4.391 -18.250 -9.394 1.00 76.38 169 TYR A CA 1
ATOM 1293 C C . TYR A 1 169 ? 3.611 -18.000 -10.701 1.00 76.38 169 TYR A C 1
ATOM 1295 O O . TYR A 1 169 ? 2.613 -17.292 -10.711 1.00 76.38 169 TYR A O 1
ATOM 1303 N N . ARG A 1 170 ? 3.941 -18.707 -11.793 1.00 78.31 170 ARG A N 1
ATOM 1304 C CA . ARG A 1 170 ? 3.272 -18.554 -13.111 1.00 78.31 170 ARG A CA 1
ATOM 1305 C C . ARG A 1 170 ? 1.775 -18.912 -13.138 1.00 78.31 170 ARG A C 1
ATOM 1307 O O . ARG A 1 170 ? 1.091 -18.721 -14.145 1.00 78.31 170 ARG A O 1
ATOM 1314 N N . ARG A 1 171 ? 1.269 -19.539 -12.078 1.00 83.50 171 ARG A N 1
ATOM 1315 C CA . ARG A 1 171 ? -0.138 -19.933 -11.927 1.00 83.50 171 ARG A CA 1
ATOM 1316 C C . ARG A 1 171 ? -0.873 -19.078 -10.905 1.00 83.50 171 ARG A C 1
ATOM 1318 O O . ARG A 1 171 ? -2.068 -19.291 -10.720 1.00 83.50 171 ARG A O 1
ATOM 1325 N N . GLN A 1 172 ? -0.186 -18.140 -10.265 1.00 83.81 172 GLN A N 1
ATOM 1326 C CA . GLN A 1 172 ? -0.791 -17.267 -9.281 1.00 83.81 172 GLN A CA 1
ATOM 1327 C C . GLN A 1 172 ? -1.798 -16.333 -9.974 1.00 83.81 172 GLN A C 1
ATOM 1329 O O . GLN A 1 172 ? -1.462 -15.688 -10.970 1.00 83.81 172 GLN A O 1
ATOM 1334 N N . PRO A 1 173 ? -3.061 -16.291 -9.512 1.00 87.06 173 PRO A N 1
ATOM 1335 C CA . PRO A 1 173 ? -4.092 -15.483 -10.155 1.00 87.06 173 PRO A CA 1
ATOM 1336 C C . PRO A 1 173 ? -3.809 -13.980 -10.032 1.00 87.06 173 PRO A C 1
ATOM 1338 O O . PRO A 1 173 ? -4.092 -13.245 -10.973 1.00 87.06 173 PRO A O 1
ATOM 1341 N N . TRP A 1 174 ? -3.195 -13.548 -8.928 1.00 87.25 174 TRP A N 1
ATOM 1342 C CA . TRP A 1 174 ? -2.833 -12.147 -8.693 1.00 87.25 174 TRP A CA 1
ATOM 1343 C C . TRP A 1 174 ? -1.741 -11.641 -9.644 1.00 87.25 174 TRP A C 1
ATOM 1345 O O . TRP A 1 174 ? -1.823 -10.506 -10.101 1.00 87.25 174 TRP A O 1
ATOM 1355 N N . GLU A 1 175 ? -0.779 -12.488 -10.026 1.00 87.44 175 GLU A N 1
ATOM 1356 C CA . GLU A 1 175 ? 0.206 -12.164 -11.070 1.00 87.44 175 GLU A CA 1
ATOM 1357 C C . GLU A 1 175 ? -0.479 -11.916 -12.411 1.00 87.44 175 GLU A C 1
ATOM 1359 O O . GLU A 1 175 ? -0.244 -10.906 -13.068 1.00 87.44 175 GLU A O 1
ATOM 1364 N N . ARG A 1 176 ? -1.398 -12.808 -12.808 1.00 88.25 176 ARG A N 1
ATOM 1365 C CA . ARG A 1 176 ? -2.144 -12.659 -14.067 1.00 88.25 176 ARG A CA 1
ATOM 1366 C C . ARG A 1 176 ? -2.953 -11.371 -14.097 1.00 88.25 176 ARG A C 1
ATOM 1368 O O . ARG A 1 176 ? -2.980 -10.709 -15.126 1.00 88.25 176 ARG A O 1
ATOM 1375 N N . GLU A 1 177 ? -3.612 -11.033 -12.995 1.00 87.88 177 GLU A N 1
ATOM 1376 C CA . GLU A 1 177 ? -4.335 -9.771 -12.862 1.00 87.88 177 GLU A CA 1
ATOM 1377 C C . GLU A 1 177 ? -3.400 -8.566 -13.031 1.00 87.88 177 GLU A C 1
ATOM 1379 O O . GLU A 1 177 ? -3.717 -7.676 -13.818 1.00 87.88 177 GLU A O 1
ATOM 1384 N N . ALA A 1 178 ? -2.229 -8.563 -12.387 1.00 86.69 178 ALA A N 1
ATOM 1385 C CA . ALA A 1 178 ? -1.257 -7.477 -12.514 1.00 86.69 178 ALA A CA 1
ATOM 1386 C C . ALA A 1 178 ? -0.766 -7.289 -13.960 1.00 86.69 178 ALA A C 1
ATOM 1388 O O . ALA A 1 178 ? -0.774 -6.167 -14.475 1.00 86.69 178 ALA A O 1
ATOM 1389 N N . TYR A 1 179 ? -0.458 -8.379 -14.671 1.00 88.06 179 TYR A N 1
ATOM 1390 C CA . TYR A 1 179 ? -0.105 -8.315 -16.096 1.00 88.06 179 TYR A CA 1
ATOM 1391 C C . TYR A 1 179 ? -1.259 -7.797 -16.966 1.00 88.06 179 TYR A C 1
ATOM 1393 O O . TYR A 1 179 ? -1.046 -6.972 -17.856 1.00 88.06 179 TYR A O 1
ATOM 1401 N N . LEU A 1 180 ? -2.492 -8.246 -16.702 1.00 88.25 180 LEU A N 1
ATOM 1402 C CA . LEU A 1 180 ? -3.679 -7.803 -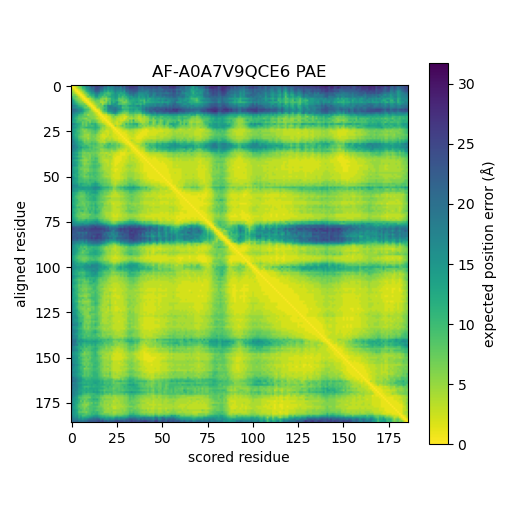17.440 1.00 88.25 180 LEU A CA 1
ATOM 1403 C C . LEU A 1 180 ? -3.948 -6.306 -17.244 1.00 88.25 180 LEU A C 1
ATOM 1405 O O . LEU A 1 180 ? -4.203 -5.605 -18.222 1.00 88.25 180 LEU A O 1
ATOM 1409 N N . LEU A 1 181 ? -3.874 -5.815 -16.006 1.00 86.62 181 LEU A N 1
ATOM 1410 C CA . LEU A 1 181 ? -4.154 -4.418 -15.661 1.00 86.62 181 LEU A CA 1
ATOM 1411 C C . LEU A 1 181 ? -3.087 -3.447 -16.173 1.00 86.62 181 LEU A C 1
ATOM 1413 O O . LEU A 1 181 ? -3.398 -2.296 -16.469 1.00 86.62 181 LEU A O 1
ATOM 1417 N N . THR A 1 182 ? -1.847 -3.908 -16.324 1.00 85.12 182 THR A N 1
ATOM 1418 C CA . THR A 1 182 ? -0.742 -3.079 -16.827 1.00 85.12 182 THR A CA 1
ATOM 1419 C C . THR A 1 182 ? -0.485 -3.227 -18.324 1.00 85.12 182 THR A C 1
ATOM 1421 O O . THR A 1 182 ? 0.356 -2.519 -18.879 1.00 85.12 182 THR A O 1
ATOM 1424 N N . GLY A 1 183 ? -1.182 -4.148 -18.999 1.00 79.88 183 GLY A N 1
ATOM 1425 C CA . GLY A 1 183 ? -0.920 -4.484 -20.400 1.00 79.88 183 GLY A CA 1
ATOM 1426 C C . GLY A 1 183 ? 0.480 -5.069 -20.629 1.00 79.88 183 GLY A C 1
ATOM 1427 O O . GLY A 1 183 ? 0.971 -5.085 -21.760 1.00 79.88 183 GLY A O 1
ATOM 1428 N N . ALA A 1 184 ? 1.145 -5.526 -19.567 1.00 70.62 184 ALA A N 1
ATOM 1429 C CA . ALA A 1 184 ? 2.447 -6.153 -19.643 1.00 70.62 184 ALA A CA 1
ATOM 1430 C C . ALA A 1 184 ? 2.296 -7.591 -20.174 1.00 70.62 184 ALA A C 1
ATOM 1432 O O . ALA A 1 184 ? 1.494 -8.378 -19.680 1.00 70.62 184 ALA A O 1
ATOM 1433 N N . SER A 1 185 ? 3.080 -7.961 -21.187 1.00 62.22 185 SER A N 1
ATOM 1434 C CA . SER A 1 185 ? 3.227 -9.356 -21.610 1.00 62.22 185 SER A CA 1
ATOM 1435 C C . SER A 1 185 ? 4.269 -10.075 -20.749 1.00 62.22 185 SER A C 1
ATOM 1437 O O . SER A 1 185 ? 5.344 -9.515 -20.510 1.00 62.22 185 SER A O 1
ATOM 1439 N N . HIS A 1 186 ? 3.932 -11.294 -20.321 1.00 55.00 186 HIS A N 1
ATOM 1440 C CA . HIS A 1 186 ? 4.833 -12.253 -19.671 1.00 55.00 186 HIS A CA 1
ATOM 1441 C C . HIS A 1 186 ? 6.005 -12.675 -20.564 1.00 55.00 186 HIS A C 1
ATOM 1443 O O . HIS A 1 186 ? 5.822 -12.697 -21.805 1.00 55.00 186 HIS A O 1
#

pLDDT: mean 80.8, std 13.85, range [27.27, 94.19]

Secondary structure (DSSP, 8-state):
--------EEEE-SS-EEEEEEETTEEEEE-TTSSSSEEEEEEHHHHHHHHHHHT-TT-EE-HHHHHHHTS-EEEESSPEEETTEEESEEEETTEEEEETTS-HHHHHHHHHHHHHHHHHHHHHIIIIIHHHHHHHHTTSTTTTTGGGTEE---HHHHHHHHHHTTS-GGG-HHHHHHHHHHT---

Solvent-accessible surface area (backbone atoms only — not comparable to full-atom values): 10190 Å² total; per-residue (Å²): 134,84,75,69,47,70,55,67,51,80,47,77,56,101,86,40,52,36,39,36,40,52,55,31,36,36,36,36,41,36,24,70,92,46,100,64,41,65,48,59,34,36,28,50,44,23,43,50,50,52,52,58,49,69,72,35,87,74,44,42,79,40,62,74,60,13,57,45,46,27,22,49,29,33,33,28,81,55,85,44,68,56,96,86,37,87,34,71,50,48,50,55,66,43,30,30,38,36,41,60,88,51,54,78,68,58,42,52,54,46,47,54,34,26,32,43,50,34,50,52,49,53,50,47,28,64,76,64,30,46,64,56,49,53,58,58,50,56,71,42,85,90,43,45,76,54,52,75,39,44,41,62,65,59,62,44,58,53,48,47,53,62,54,50,75,75,42,61,72,97,70,35,67,68,56,53,49,27,30,62,76,59,71,51,80,132

Radius of gyration: 17.03 Å; Cα contacts (8 Å, |Δi|>4): 297; chains: 1; bounding box: 48×41×49 Å